Protein AF-A0A1G1XS66-F1 (afdb_monomer)

Mean predicted aligned error: 3.23 Å

pLDDT: mean 94.12, std 6.4, range [58.09, 98.62]

Organism: NCBI:txid1797531

Solvent-accessible surface area (backbone atoms only — not comparable to full-atom values): 11872 Å² total; per-residue (Å²): 132,83,54,53,39,44,47,54,48,48,48,65,72,44,35,88,77,61,61,61,86,42,58,39,37,20,51,23,18,36,59,46,50,58,46,30,54,71,72,67,49,60,62,54,71,51,64,53,77,68,67,68,63,68,52,58,48,68,73,52,86,50,30,30,59,38,16,34,47,49,30,53,48,47,59,58,48,40,48,56,54,49,27,39,69,74,68,74,41,81,82,52,82,76,41,76,80,32,67,65,59,45,21,43,52,50,5,50,46,46,48,33,18,56,53,32,52,76,74,46,71,51,86,83,46,52,87,28,50,44,72,81,82,54,98,82,74,55,63,64,70,60,47,38,50,50,34,51,50,54,48,62,54,65,74,48,87,71,50,75,67,49,51,51,52,52,42,48,68,42,67,50,54,69,70,58,50,52,47,19,53,53,33,19,52,55,41,61,71,35,54,77,56,34,61,52,50,72,44,38,63,62,54,37,50,54,51,53,52,44,46,55,73,60,122

Nearest PDB structures (foldseek):
  2gs4-assembly1_A  TM=2.322E-01  e=1.959E+00  Escherichia coli
  6dm8-assembly2_B  TM=1.784E-01  e=4.072E+00  Escherichia coli K-12
  8hj0-assembly1_R  TM=1.406E-01  e=8.087E+00  Homo sapiens
  8e3x-assembly1_R  TM=1.427E-01  e=9.711E+00  Homo sapiens

Sequence (215 aa):
MSFQAAHLRFAQKVQDIIHPQDLTGYFSGTLYPDSRYITKVDRAKTHTDVRIEPRKILDLTDDFDKGWQVHLWYDKLGLHHLDQIVLNRSWTPNDADNVEVWSQLTGAKLVEDLYWWQNTDWPQILPYLKFTANPHQEDPAILQNWYQHFIDFYQKQPDLQAYRQQAKFMGIDPEKIELILQSAQNLYDDQPKRELIEKVMEQVIEEFKNLLINP

Secondary structure (DSSP, 8-state):
----HHHHHHHHHHHHHH--S-HHHHHHHHHGGGGHHHH---HHHHHTTT---GGGGGG-S-HHHHHHHHHHHHHHHHHHHHHHHHHSS---GGGGS-HHHHHHHHHHHHHHHHHHHHTS-GGGTGGG------TT---HHHHHHHHHHHHHHHTS---HHHHHHHHHHTT--HHHHHHHHHHHHHHHH-HHHHHHHTTHHHHHHHHHHHHHH--

Radius of gyration: 16.3 Å; Cα contacts (8 Å, |Δi|>4): 266; chains: 1; bounding box: 34×36×44 Å

Structure (mmCIF, N/CA/C/O backbone):
data_AF-A0A1G1XS66-F1
#
_entry.id   AF-A0A1G1XS66-F1
#
loop_
_atom_site.group_PDB
_atom_site.id
_atom_site.type_symbol
_atom_site.label_atom_id
_atom_site.label_alt_id
_atom_site.label_comp_id
_atom_site.label_asym_id
_atom_site.label_entity_id
_atom_site.label_seq_id
_atom_site.pdbx_PDB_ins_code
_atom_site.Cartn_x
_atom_site.Cartn_y
_atom_site.Cartn_z
_atom_site.occupancy
_atom_site.B_iso_or_equiv
_atom_site.auth_seq_id
_atom_site.auth_comp_id
_atom_site.auth_asym_id
_atom_site.auth_atom_id
_atom_site.pdbx_PDB_model_num
ATOM 1 N N . MET A 1 1 ? 5.291 4.181 3.813 1.00 59.47 1 MET A N 1
ATOM 2 C CA . MET A 1 1 ? 5.680 2.844 4.297 1.00 59.47 1 MET A CA 1
ATOM 3 C C . MET A 1 1 ? 4.683 1.873 3.721 1.00 59.47 1 MET A C 1
ATOM 5 O O . MET A 1 1 ? 3.509 2.220 3.656 1.00 59.47 1 MET A O 1
ATOM 9 N N . SER A 1 2 ? 5.170 0.716 3.293 1.00 63.88 2 SER A N 1
ATOM 10 C CA . SER A 1 2 ? 4.434 -0.212 2.455 1.00 63.88 2 SER A CA 1
ATOM 11 C C . SER A 1 2 ? 3.684 -1.247 3.276 1.00 63.88 2 SER A C 1
ATOM 13 O O . SER A 1 2 ? 4.149 -2.370 3.463 1.00 63.88 2 SER A O 1
ATOM 15 N N . PHE A 1 3 ? 2.514 -0.853 3.748 1.00 88.88 3 PHE A N 1
ATOM 16 C CA . PHE A 1 3 ? 1.470 -1.800 4.096 1.00 88.88 3 PHE A CA 1
ATOM 17 C C . PHE A 1 3 ? 0.486 -1.793 2.917 1.00 88.88 3 PHE A C 1
ATOM 19 O O . PHE A 1 3 ? -0.088 -0.761 2.558 1.00 88.88 3 PHE A O 1
ATOM 26 N N . GLN A 1 4 ? 0.488 -2.894 2.170 1.00 95.62 4 GLN A N 1
ATOM 27 C CA . GLN A 1 4 ? 0.063 -2.952 0.773 1.00 95.62 4 GLN A CA 1
ATOM 28 C C . GLN A 1 4 ? -1.344 -3.523 0.578 1.00 95.62 4 GLN A C 1
ATOM 30 O O . GLN A 1 4 ? -1.892 -3.393 -0.511 1.00 95.62 4 GLN A O 1
ATOM 35 N N . ALA A 1 5 ? -1.975 -4.087 1.607 1.00 97.38 5 ALA A N 1
ATOM 36 C CA . ALA A 1 5 ? -3.337 -4.598 1.539 1.00 97.38 5 ALA A CA 1
ATOM 37 C C . ALA A 1 5 ? -4.322 -3.482 1.211 1.00 97.38 5 ALA A C 1
ATOM 39 O O . ALA A 1 5 ? -5.148 -3.653 0.321 1.00 97.38 5 ALA A O 1
ATOM 40 N N . ALA A 1 6 ? -4.181 -2.316 1.847 1.00 96.75 6 ALA A N 1
ATOM 41 C CA . ALA A 1 6 ? -5.012 -1.154 1.550 1.00 96.75 6 ALA A CA 1
ATOM 42 C C . ALA A 1 6 ? -4.862 -0.703 0.082 1.00 96.75 6 ALA A C 1
ATOM 44 O O . ALA A 1 6 ? -5.851 -0.535 -0.626 1.00 96.75 6 ALA A O 1
ATOM 45 N N . HIS A 1 7 ? -3.627 -0.611 -0.420 1.00 97.69 7 HIS A N 1
ATOM 46 C CA . HIS A 1 7 ? -3.340 -0.208 -1.801 1.00 97.69 7 HIS A CA 1
ATOM 47 C C . HIS A 1 7 ? -3.872 -1.217 -2.828 1.00 97.69 7 HIS A C 1
ATOM 49 O O . HIS A 1 7 ? -4.545 -0.838 -3.785 1.00 97.69 7 HIS A O 1
ATOM 55 N N . LEU A 1 8 ? -3.614 -2.510 -2.618 1.00 98.12 8 LEU A N 1
ATOM 56 C CA . LEU A 1 8 ? -4.070 -3.584 -3.502 1.00 98.12 8 LEU A CA 1
ATOM 57 C C . LEU A 1 8 ? -5.593 -3.721 -3.491 1.00 98.12 8 LEU A C 1
ATOM 59 O O . LEU A 1 8 ? -6.213 -3.910 -4.538 1.00 98.12 8 LEU A O 1
ATOM 63 N N . ARG A 1 9 ? -6.215 -3.575 -2.320 1.00 97.69 9 ARG A N 1
ATOM 64 C CA . ARG A 1 9 ? -7.669 -3.567 -2.191 1.00 97.69 9 ARG A CA 1
ATOM 65 C C . ARG A 1 9 ? -8.281 -2.346 -2.862 1.00 97.69 9 ARG A C 1
ATOM 67 O O . ARG A 1 9 ? -9.290 -2.489 -3.548 1.00 97.69 9 ARG A O 1
ATOM 74 N N . PHE A 1 10 ? -7.677 -1.172 -2.711 1.00 97.81 10 PHE A N 1
ATOM 75 C CA . PHE A 1 10 ? -8.110 0.023 -3.422 1.00 97.81 10 PHE A CA 1
ATOM 76 C C . PHE A 1 10 ? -8.038 -0.180 -4.937 1.00 97.81 10 PHE A C 1
ATOM 78 O O . PHE A 1 10 ? -9.039 0.039 -5.615 1.00 97.81 10 PHE A O 1
ATOM 85 N N . ALA A 1 11 ? -6.918 -0.695 -5.454 1.00 98.06 11 ALA A N 1
ATOM 86 C CA . ALA A 1 11 ? -6.772 -1.030 -6.869 1.00 98.06 11 ALA A CA 1
ATOM 87 C C . ALA A 1 11 ? -7.852 -2.007 -7.347 1.00 98.06 11 ALA A C 1
ATOM 89 O O . ALA A 1 11 ? -8.534 -1.737 -8.332 1.00 98.06 11 ALA A O 1
ATOM 90 N N . GLN A 1 12 ? -8.112 -3.077 -6.590 1.00 97.94 12 GLN A N 1
ATOM 91 C CA . GLN A 1 12 ? -9.208 -4.001 -6.884 1.00 97.94 12 GLN A CA 1
ATOM 92 C C . GLN A 1 12 ? -10.574 -3.292 -6.915 1.00 97.94 12 GLN A C 1
ATOM 94 O O . GLN A 1 12 ? -11.414 -3.608 -7.750 1.00 97.94 12 GLN A O 1
ATOM 99 N N . LYS A 1 13 ? -10.824 -2.335 -6.014 1.00 97.38 13 LYS A N 1
ATOM 100 C CA . LYS A 1 13 ? -12.105 -1.613 -5.927 1.00 97.38 13 LYS A CA 1
ATOM 101 C C . LYS A 1 13 ? -12.327 -0.603 -7.044 1.00 97.38 13 LYS A C 1
ATOM 103 O O . LYS A 1 13 ? -13.481 -0.327 -7.366 1.00 97.38 13 LYS A O 1
ATOM 108 N N . VAL A 1 14 ? -11.261 -0.049 -7.613 1.00 96.94 14 VAL A N 1
ATOM 109 C CA . VAL A 1 14 ? -11.357 0.936 -8.699 1.00 96.94 14 VAL A CA 1
ATOM 110 C C . VAL A 1 14 ? -11.057 0.340 -10.073 1.00 96.94 14 VAL A C 1
ATOM 112 O O . VAL A 1 14 ? -11.189 1.045 -11.072 1.00 96.94 14 VAL A O 1
ATOM 115 N N . GLN A 1 15 ? -10.714 -0.950 -10.161 1.00 96.44 15 GLN A N 1
ATOM 116 C CA . GLN A 1 15 ? -10.410 -1.616 -11.432 1.00 96.44 15 GLN A CA 1
ATOM 117 C C . GLN A 1 15 ? -11.559 -1.493 -12.448 1.00 96.44 15 GLN A C 1
ATOM 119 O O . GLN A 1 15 ? -11.304 -1.304 -13.631 1.00 96.44 15 GLN A O 1
ATOM 124 N N . ASP A 1 16 ? -12.818 -1.515 -11.995 1.00 95.50 16 ASP A N 1
ATOM 125 C CA . ASP A 1 16 ? -14.000 -1.397 -12.863 1.00 95.50 16 ASP A CA 1
ATOM 126 C C . ASP A 1 16 ? -14.195 0.022 -13.419 1.00 95.50 16 ASP A C 1
ATOM 128 O O . ASP A 1 16 ? -15.050 0.230 -14.269 1.00 95.50 16 ASP A O 1
ATOM 132 N N . ILE A 1 17 ? -13.432 1.001 -12.927 1.00 94.75 17 ILE A N 1
ATOM 133 C CA . ILE A 1 17 ? -13.398 2.378 -13.435 1.00 94.75 17 ILE A CA 1
ATOM 134 C C . ILE A 1 17 ? -12.168 2.569 -14.329 1.00 94.75 17 ILE A C 1
ATOM 136 O O . ILE A 1 17 ? -12.236 3.218 -15.368 1.00 94.75 17 ILE A O 1
ATOM 140 N N . ILE A 1 18 ? -11.031 2.006 -13.912 1.00 95.81 18 ILE A N 1
ATOM 141 C CA . ILE A 1 18 ? -9.746 2.116 -14.613 1.00 95.81 18 ILE A CA 1
ATOM 142 C C . ILE A 1 18 ? -9.683 1.208 -15.854 1.00 95.81 18 ILE A C 1
ATOM 144 O O . ILE A 1 18 ? -8.948 1.498 -16.798 1.00 95.81 18 ILE A O 1
ATOM 148 N N . HIS A 1 19 ? -10.462 0.124 -15.863 1.00 96.50 19 HIS A N 1
ATOM 149 C CA . HIS A 1 19 ? -10.552 -0.874 -16.930 1.00 96.50 19 HIS A CA 1
ATOM 150 C C . HIS A 1 19 ? -9.186 -1.410 -17.420 1.00 96.50 19 HIS A C 1
ATOM 152 O O . HIS A 1 19 ? -8.911 -1.366 -18.629 1.00 96.50 19 HIS A O 1
ATOM 158 N N . PRO A 1 20 ? -8.312 -1.919 -16.524 1.00 97.69 20 PRO A N 1
ATOM 159 C CA . PRO A 1 20 ? -7.058 -2.539 -16.945 1.00 97.69 20 PRO A CA 1
ATOM 160 C C . PRO A 1 20 ? -7.325 -3.774 -17.818 1.00 97.69 20 PRO A C 1
ATOM 162 O O . PRO A 1 20 ? -8.263 -4.531 -17.566 1.00 97.69 20 PRO A O 1
ATOM 165 N N . GLN A 1 21 ? -6.511 -3.973 -18.853 1.00 98.12 21 GLN A N 1
ATOM 166 C CA . GLN A 1 21 ? -6.583 -5.130 -19.753 1.00 98.12 21 GLN A CA 1
ATOM 167 C C . GLN A 1 21 ? -5.627 -6.248 -19.313 1.00 98.12 21 GLN A C 1
ATOM 169 O O . GLN A 1 21 ? -5.944 -7.428 -19.458 1.00 98.12 21 GLN A O 1
ATOM 174 N N . ASP A 1 22 ? -4.482 -5.884 -18.735 1.00 98.31 22 ASP A N 1
ATOM 175 C CA . ASP A 1 22 ? -3.540 -6.772 -18.065 1.00 98.31 22 ASP A CA 1
ATOM 176 C C . ASP A 1 22 ? -3.565 -6.545 -16.547 1.00 98.31 22 ASP A C 1
ATOM 178 O O . ASP A 1 22 ? -2.953 -5.621 -16.004 1.00 98.31 22 ASP A O 1
ATOM 182 N N . LEU A 1 23 ? -4.253 -7.445 -15.842 1.00 98.31 23 LEU A N 1
ATOM 183 C CA . LEU A 1 23 ? -4.305 -7.434 -14.380 1.00 98.31 23 LEU A CA 1
ATOM 184 C C . LEU A 1 23 ? -2.937 -7.699 -13.735 1.00 98.31 23 LEU A C 1
ATOM 186 O O . LEU A 1 23 ? -2.700 -7.216 -12.630 1.00 98.31 23 LEU A O 1
ATOM 190 N N . THR A 1 24 ? -2.033 -8.425 -14.405 1.00 98.50 24 THR A N 1
ATOM 191 C CA . THR A 1 24 ? -0.673 -8.657 -13.889 1.00 98.50 24 THR A CA 1
ATOM 192 C C . THR A 1 24 ? 0.093 -7.342 -13.864 1.00 98.50 24 THR A C 1
ATOM 194 O O . THR A 1 24 ? 0.584 -6.944 -12.812 1.00 98.50 24 THR A O 1
ATOM 197 N N . GLY A 1 25 ? 0.136 -6.628 -14.994 1.00 98.44 25 GLY A N 1
ATOM 198 C CA . GLY A 1 25 ? 0.699 -5.283 -15.074 1.00 98.44 25 GLY A CA 1
ATOM 199 C C . GLY A 1 25 ? 0.096 -4.355 -14.022 1.00 98.44 25 GLY A C 1
ATOM 200 O O . GLY A 1 25 ? 0.836 -3.783 -13.225 1.00 98.44 25 GLY A O 1
ATOM 201 N N . TYR A 1 26 ? -1.235 -4.293 -13.945 1.00 98.62 26 TYR A N 1
ATOM 202 C CA . TYR A 1 26 ? -1.961 -3.415 -13.027 1.00 98.62 26 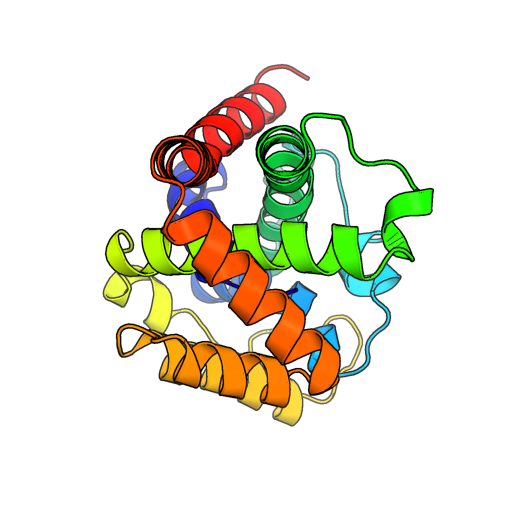TYR A CA 1
ATOM 203 C C . TYR A 1 26 ? -1.631 -3.642 -11.547 1.00 98.62 26 TYR A C 1
ATOM 205 O O . TYR A 1 26 ? -1.160 -2.726 -10.871 1.00 98.62 26 TYR A O 1
ATOM 213 N N . PHE A 1 27 ? -1.820 -4.856 -11.023 1.00 98.56 27 PHE A N 1
ATOM 214 C CA . PHE A 1 27 ? -1.565 -5.110 -9.602 1.00 98.56 27 PHE A CA 1
ATOM 215 C C . PHE A 1 27 ? -0.076 -5.023 -9.250 1.00 98.56 27 PHE A C 1
ATOM 217 O O . PHE A 1 27 ? 0.272 -4.540 -8.169 1.00 98.56 27 PHE A O 1
ATOM 224 N N . SER A 1 28 ? 0.817 -5.420 -10.161 1.00 98.25 28 SER A N 1
ATOM 225 C CA . SER A 1 28 ? 2.255 -5.241 -9.958 1.00 98.25 28 SER A CA 1
ATOM 226 C C . SER A 1 28 ? 2.654 -3.770 -9.929 1.00 98.25 28 SER A C 1
ATOM 228 O O . SER A 1 28 ? 3.395 -3.359 -9.038 1.00 98.25 28 SER A O 1
ATOM 230 N N . GLY A 1 29 ? 2.102 -2.961 -10.833 1.00 98.00 29 GLY A N 1
ATOM 231 C CA . GLY A 1 29 ? 2.278 -1.513 -10.846 1.00 98.00 29 GLY A CA 1
ATOM 232 C C . GLY A 1 29 ? 1.791 -0.855 -9.558 1.00 98.00 29 GLY A C 1
ATOM 233 O O . GLY A 1 29 ? 2.454 0.034 -9.037 1.00 98.00 29 GLY A O 1
ATOM 234 N N . THR A 1 30 ? 0.685 -1.330 -8.975 1.00 98.00 30 THR A N 1
ATOM 235 C CA . THR A 1 30 ? 0.207 -0.852 -7.664 1.00 98.00 30 THR A CA 1
ATOM 236 C C . THR A 1 30 ? 1.175 -1.170 -6.528 1.00 98.00 30 THR A C 1
ATOM 238 O O . THR A 1 30 ? 1.336 -0.364 -5.615 1.00 98.00 30 THR A O 1
ATOM 241 N N . LEU A 1 31 ? 1.848 -2.318 -6.561 1.00 97.31 31 LEU A N 1
ATOM 242 C CA . LEU A 1 31 ? 2.785 -2.716 -5.506 1.00 97.31 31 LEU A CA 1
ATOM 243 C C . LEU A 1 31 ? 4.190 -2.104 -5.685 1.00 97.31 31 LEU A C 1
ATOM 245 O O . LEU A 1 31 ? 4.951 -1.972 -4.723 1.00 97.31 31 LEU A O 1
ATOM 249 N N . TYR A 1 32 ? 4.552 -1.751 -6.917 1.00 97.44 32 TYR A N 1
ATOM 250 C CA . TYR A 1 32 ? 5.885 -1.301 -7.313 1.00 97.44 32 TYR A CA 1
ATOM 251 C C . TYR A 1 32 ? 6.462 -0.093 -6.552 1.00 97.44 32 TYR A C 1
ATOM 253 O O . TYR A 1 32 ? 7.650 -0.159 -6.218 1.00 97.44 32 TYR A O 1
ATOM 261 N N . PRO A 1 33 ? 5.720 0.998 -6.258 1.00 96.75 33 PRO A N 1
ATOM 262 C CA . PRO A 1 33 ? 6.337 2.269 -5.855 1.00 96.75 33 PRO A CA 1
ATOM 263 C C . PRO A 1 33 ? 7.170 2.143 -4.590 1.00 96.75 33 PRO A C 1
ATOM 265 O O . PRO A 1 33 ? 8.219 2.770 -4.442 1.00 96.75 33 PRO A O 1
ATOM 268 N N . ASP A 1 34 ? 6.722 1.282 -3.686 1.00 96.50 34 ASP A N 1
ATOM 269 C CA . ASP A 1 34 ? 7.370 1.039 -2.414 1.00 96.50 34 ASP A CA 1
ATOM 270 C C . ASP A 1 34 ? 8.544 0.046 -2.480 1.00 96.50 34 ASP A C 1
ATOM 272 O O . ASP A 1 34 ? 9.316 -0.043 -1.521 1.00 96.50 34 ASP A O 1
ATOM 276 N N . SER A 1 35 ? 8.787 -0.606 -3.624 1.00 97.06 35 SER A N 1
ATOM 277 C CA . SER A 1 35 ? 9.994 -1.424 -3.838 1.00 97.06 35 SER A CA 1
ATOM 278 C C . SER A 1 35 ? 11.292 -0.639 -3.604 1.00 97.06 35 SER A C 1
ATOM 280 O O . SER A 1 35 ? 12.317 -1.229 -3.249 1.00 97.06 35 SER A O 1
ATOM 282 N N . ARG A 1 36 ? 11.234 0.702 -3.684 1.00 96.06 36 ARG A N 1
ATOM 283 C CA . ARG A 1 36 ? 12.305 1.644 -3.313 1.00 96.06 36 ARG A CA 1
ATOM 284 C C . ARG A 1 36 ? 12.990 1.331 -1.986 1.00 96.06 36 ARG A C 1
ATOM 286 O O . ARG A 1 36 ? 14.179 1.605 -1.835 1.00 96.06 36 ARG A O 1
ATOM 293 N N . TYR A 1 37 ? 12.273 0.758 -1.017 1.00 95.31 37 TYR A N 1
ATOM 294 C CA . TYR A 1 37 ? 12.853 0.395 0.274 1.00 95.31 37 TYR A CA 1
ATOM 295 C C . TYR A 1 37 ? 13.998 -0.612 0.123 1.00 95.31 37 TYR A C 1
ATOM 297 O O . TYR A 1 37 ? 15.011 -0.494 0.820 1.00 95.31 37 TYR A O 1
ATOM 305 N N . ILE A 1 38 ? 13.885 -1.545 -0.825 1.00 96.38 38 ILE A N 1
ATOM 306 C CA . ILE A 1 38 ? 14.898 -2.575 -1.064 1.00 96.38 38 ILE A CA 1
ATOM 307 C C . ILE A 1 38 ? 15.771 -2.278 -2.288 1.00 96.38 38 ILE A C 1
ATOM 309 O O . ILE A 1 38 ? 16.964 -2.566 -2.248 1.00 96.38 38 ILE A O 1
ATOM 313 N N . THR A 1 39 ? 15.228 -1.641 -3.332 1.00 96.44 39 THR A N 1
ATOM 314 C CA . THR A 1 39 ? 15.985 -1.276 -4.545 1.00 96.44 39 THR A CA 1
ATOM 315 C C . THR A 1 39 ? 16.822 -0.011 -4.368 1.00 96.44 39 THR A C 1
ATOM 317 O O . THR A 1 39 ? 17.709 0.255 -5.173 1.00 96.44 39 THR A O 1
ATOM 320 N N . LYS A 1 40 ? 16.557 0.774 -3.313 1.00 95.44 40 LYS A N 1
ATOM 321 C CA . LYS A 1 40 ? 17.211 2.059 -3.005 1.00 95.44 40 LYS A CA 1
ATOM 322 C C . LYS A 1 40 ? 17.006 3.140 -4.070 1.00 95.44 40 LYS A C 1
ATOM 324 O O . LYS A 1 40 ? 17.718 4.143 -4.070 1.00 95.44 40 LYS A O 1
ATOM 329 N N . VAL A 1 41 ? 16.010 2.971 -4.940 1.00 95.75 41 VAL A N 1
ATOM 330 C CA . VAL A 1 41 ? 15.549 4.033 -5.839 1.00 95.75 41 VAL A CA 1
ATOM 331 C C . VAL A 1 41 ? 15.033 5.213 -5.016 1.00 95.75 41 VAL A C 1
ATOM 333 O O . VAL A 1 41 ? 14.389 5.042 -3.980 1.00 95.75 41 VAL A O 1
ATOM 336 N N . ASP A 1 42 ? 15.318 6.427 -5.479 1.00 94.75 42 ASP A N 1
ATOM 337 C CA . ASP A 1 42 ? 14.837 7.641 -4.827 1.00 94.75 42 ASP A CA 1
ATOM 338 C C . ASP A 1 42 ? 13.296 7.671 -4.774 1.00 94.75 42 ASP A C 1
ATOM 340 O O . ASP A 1 42 ? 12.602 7.311 -5.731 1.00 94.75 42 ASP A O 1
ATOM 344 N N . ARG A 1 43 ? 12.744 8.137 -3.649 1.00 92.56 43 ARG A N 1
ATOM 345 C CA . ARG A 1 43 ? 11.299 8.314 -3.490 1.00 92.56 43 ARG A CA 1
ATOM 346 C C . ARG A 1 43 ? 10.725 9.265 -4.543 1.00 92.56 43 ARG A C 1
ATOM 348 O O . ARG A 1 43 ? 9.612 9.029 -4.994 1.00 92.56 43 ARG A O 1
ATOM 355 N N . ALA A 1 44 ? 11.446 10.313 -4.940 1.00 92.50 44 ALA A N 1
ATOM 356 C CA . ALA A 1 44 ? 10.966 11.276 -5.932 1.00 92.50 44 ALA A CA 1
ATOM 357 C C . ALA A 1 44 ? 10.622 10.598 -7.267 1.00 92.50 44 ALA A C 1
ATOM 359 O O . ALA A 1 44 ? 9.543 10.839 -7.808 1.00 92.50 44 ALA A O 1
ATOM 360 N N . LYS A 1 45 ? 11.461 9.651 -7.707 1.00 93.62 45 LYS A N 1
ATOM 361 C CA . LYS A 1 45 ? 11.247 8.883 -8.940 1.00 93.62 45 LYS A CA 1
ATOM 362 C C . LYS A 1 45 ? 10.012 7.988 -8.867 1.00 93.62 45 LYS A C 1
ATOM 364 O O . LYS A 1 45 ? 9.274 7.875 -9.835 1.00 93.62 45 LYS A O 1
ATOM 369 N N . THR A 1 46 ? 9.762 7.403 -7.695 1.00 92.88 46 THR A N 1
ATOM 370 C CA . THR A 1 46 ? 8.653 6.461 -7.476 1.00 92.88 46 THR A CA 1
ATOM 371 C C . THR A 1 46 ? 7.338 7.118 -7.051 1.00 92.88 46 THR A C 1
ATOM 373 O O . THR A 1 46 ? 6.292 6.500 -7.198 1.00 92.88 46 THR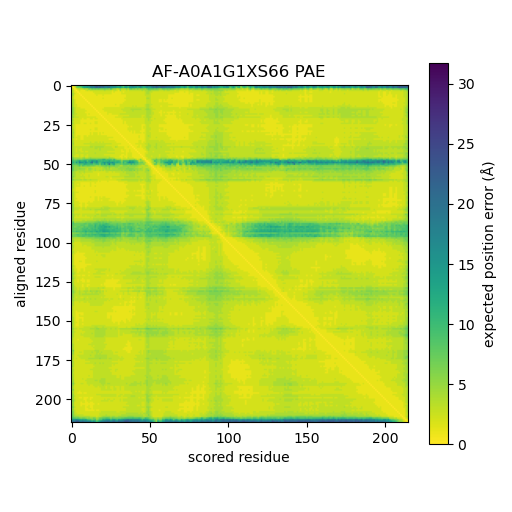 A O 1
ATOM 376 N N . HIS A 1 47 ? 7.352 8.340 -6.505 1.00 90.75 47 HIS A N 1
ATOM 377 C CA . HIS A 1 47 ? 6.168 8.941 -5.869 1.00 90.75 47 HIS A CA 1
ATOM 378 C C . HIS A 1 47 ? 5.832 10.379 -6.283 1.00 90.75 47 HIS A C 1
ATOM 380 O O . HIS A 1 47 ? 4.709 10.821 -6.025 1.00 90.75 47 HIS A O 1
ATOM 386 N N . THR A 1 48 ? 6.765 11.120 -6.885 1.00 81.69 48 THR A N 1
ATOM 387 C CA . THR A 1 48 ? 6.552 12.530 -7.254 1.00 81.69 48 THR A CA 1
ATOM 388 C C . THR A 1 48 ? 6.535 12.709 -8.765 1.00 81.69 48 THR A C 1
ATOM 390 O O . THR A 1 48 ? 5.553 13.222 -9.295 1.00 81.69 48 THR A O 1
ATOM 393 N N . ASP A 1 49 ? 7.577 12.248 -9.454 1.00 71.25 49 ASP A N 1
ATOM 394 C CA . ASP A 1 49 ? 7.816 12.560 -10.872 1.00 71.25 49 ASP A CA 1
ATOM 395 C C . ASP A 1 49 ? 6.781 11.940 -11.816 1.00 71.25 49 ASP A C 1
ATOM 397 O O . ASP A 1 49 ? 6.570 12.420 -12.925 1.00 71.25 49 ASP A O 1
ATOM 401 N N . VAL A 1 50 ? 6.111 10.885 -11.364 1.00 65.62 50 VAL A N 1
ATOM 402 C CA . VAL A 1 50 ? 5.128 10.152 -12.161 1.00 65.62 50 VAL A CA 1
ATOM 403 C C . VAL A 1 50 ? 3.687 10.543 -11.863 1.00 65.62 50 VAL A C 1
ATOM 405 O O . VAL A 1 50 ? 2.797 10.088 -12.566 1.00 65.62 50 VAL A O 1
ATOM 408 N N . ARG A 1 51 ? 3.413 11.348 -10.828 1.00 81.50 51 ARG A N 1
ATOM 409 C CA . ARG A 1 51 ? 2.031 11.647 -10.435 1.00 81.50 51 ARG A CA 1
ATOM 410 C C . ARG A 1 51 ? 1.351 12.502 -11.507 1.00 81.50 51 ARG A C 1
ATOM 412 O O . ARG A 1 51 ? 1.719 13.658 -11.701 1.00 81.50 51 ARG A O 1
ATOM 419 N N . ILE A 1 52 ? 0.308 11.965 -12.133 1.00 88.50 52 ILE A N 1
ATOM 420 C CA . ILE A 1 52 ? -0.532 12.691 -13.098 1.00 88.50 52 ILE A CA 1
ATOM 421 C C . ILE A 1 52 ? -1.891 13.050 -12.497 1.00 88.50 52 ILE A C 1
ATOM 423 O O . ILE A 1 52 ? -2.293 12.507 -11.469 1.00 88.50 52 ILE A O 1
ATOM 427 N N . GLU A 1 53 ? -2.613 13.970 -13.141 1.00 88.69 53 GLU A N 1
ATOM 428 C CA . GLU A 1 53 ? -4.014 14.259 -12.809 1.00 88.69 53 GLU A CA 1
ATOM 429 C C . GLU A 1 53 ? -4.868 12.976 -12.878 1.00 88.69 53 GLU A C 1
ATOM 431 O O . GLU A 1 53 ? -4.674 12.190 -13.806 1.00 88.69 53 GLU A O 1
ATOM 436 N N . PRO A 1 54 ? -5.846 12.769 -11.971 1.00 85.62 54 PRO A N 1
ATOM 437 C CA . PRO A 1 54 ? -6.606 11.517 -11.871 1.00 85.62 54 PRO A CA 1
ATOM 438 C C . PRO A 1 54 ? -7.195 11.068 -13.203 1.00 85.62 54 PRO A C 1
ATOM 440 O O . PRO A 1 54 ? -7.037 9.923 -13.610 1.00 85.62 54 PRO A O 1
ATOM 443 N N . ARG A 1 55 ? -7.831 11.992 -13.930 1.00 88.88 55 ARG A N 1
ATOM 444 C CA . ARG A 1 55 ? -8.493 11.681 -15.198 1.00 88.88 55 ARG A CA 1
ATOM 445 C C . ARG A 1 55 ? -7.522 11.192 -16.274 1.00 88.88 55 ARG A C 1
ATOM 447 O O . ARG A 1 55 ? -7.900 10.340 -17.071 1.00 88.88 55 ARG A O 1
ATOM 454 N N . LYS A 1 56 ? -6.271 11.663 -16.253 1.00 93.06 56 LYS A N 1
ATOM 455 C CA . LYS A 1 56 ? -5.232 11.258 -17.212 1.00 93.06 56 LYS A CA 1
ATOM 456 C C . LYS A 1 56 ? -4.779 9.809 -17.016 1.00 93.06 56 LYS A C 1
ATOM 458 O O . LYS A 1 56 ? -4.152 9.256 -17.909 1.00 93.06 56 LYS A O 1
ATOM 463 N N . ILE A 1 57 ? -5.121 9.168 -15.892 1.00 93.56 57 ILE A N 1
ATOM 464 C CA . ILE A 1 57 ? -4.884 7.727 -15.689 1.00 93.56 57 ILE A CA 1
ATOM 465 C C . ILE A 1 57 ? -5.641 6.904 -16.736 1.00 93.56 57 ILE A C 1
ATOM 467 O O . ILE A 1 57 ? -5.132 5.887 -17.196 1.00 93.56 57 ILE A O 1
ATOM 471 N N . LEU A 1 58 ? -6.832 7.357 -17.146 1.00 93.00 58 LEU A N 1
ATOM 472 C CA . LEU A 1 58 ? -7.655 6.667 -18.144 1.00 93.00 58 LEU A CA 1
ATOM 473 C C . LEU A 1 58 ? -7.046 6.721 -19.554 1.00 93.00 58 LEU A C 1
ATOM 475 O O . LEU A 1 58 ? -7.366 5.875 -20.384 1.00 93.00 58 LEU A O 1
ATOM 479 N N . ASP A 1 59 ? -6.155 7.683 -19.804 1.00 94.38 59 ASP A N 1
ATOM 480 C CA . ASP A 1 59 ? -5.461 7.851 -21.083 1.00 94.38 59 ASP A CA 1
ATOM 481 C C . ASP A 1 59 ? -4.181 6.995 -21.175 1.00 94.38 59 ASP A C 1
ATOM 483 O O . ASP A 1 59 ? -3.576 6.896 -22.244 1.00 94.38 59 ASP A O 1
ATOM 487 N N . LEU A 1 60 ? -3.745 6.377 -20.068 1.00 95.56 60 LEU A N 1
ATOM 488 C CA . LEU A 1 60 ? -2.561 5.520 -20.052 1.00 95.56 60 LEU A CA 1
ATOM 489 C C . LEU A 1 60 ? -2.822 4.224 -20.826 1.00 95.56 60 LEU A C 1
ATOM 491 O O . LEU A 1 60 ? -3.846 3.563 -20.655 1.00 95.56 60 LEU A O 1
ATOM 495 N N . THR A 1 61 ? -1.857 3.829 -21.653 1.00 95.81 61 THR A N 1
ATOM 496 C CA . THR A 1 61 ? -1.917 2.571 -22.412 1.00 95.81 61 THR A CA 1
ATOM 497 C C . THR A 1 61 ? -1.229 1.411 -21.702 1.00 95.81 61 THR A C 1
ATOM 499 O O . THR A 1 61 ? -1.520 0.263 -22.021 1.00 95.81 61 THR A O 1
ATOM 502 N N . ASP A 1 62 ? -0.317 1.699 -20.771 1.00 96.94 62 ASP A N 1
ATOM 503 C CA . ASP A 1 62 ? 0.358 0.695 -19.950 1.00 96.94 62 ASP A CA 1
ATOM 504 C C . ASP A 1 62 ? -0.403 0.506 -18.629 1.00 96.94 62 ASP A C 1
ATOM 506 O O . ASP A 1 62 ? -0.572 1.445 -17.846 1.00 96.94 62 ASP A O 1
ATOM 510 N N . ASP A 1 63 ? -0.885 -0.711 -18.381 1.00 98.25 63 ASP A N 1
ATOM 511 C CA . ASP A 1 63 ? -1.619 -1.031 -17.159 1.00 98.25 63 ASP A CA 1
ATOM 512 C C . ASP A 1 63 ? -0.712 -1.051 -15.921 1.00 98.25 63 ASP A C 1
ATOM 514 O O . ASP A 1 63 ? -1.198 -0.778 -14.823 1.00 98.25 63 ASP A O 1
ATOM 518 N N . PHE A 1 64 ? 0.599 -1.270 -16.080 1.00 98.06 64 PHE A N 1
ATOM 519 C CA . PHE A 1 64 ? 1.561 -1.087 -14.993 1.00 98.06 64 PHE A CA 1
ATOM 520 C C . PHE A 1 64 ? 1.571 0.361 -14.503 1.00 98.06 64 PHE A C 1
ATOM 522 O O . PHE A 1 64 ? 1.429 0.614 -13.304 1.00 98.06 64 PHE A O 1
ATOM 529 N N . ASP A 1 65 ? 1.634 1.324 -15.423 1.00 97.06 65 ASP A N 1
ATOM 530 C CA . ASP A 1 65 ? 1.584 2.743 -15.075 1.00 97.06 65 ASP A CA 1
ATOM 531 C C . ASP A 1 65 ? 0.235 3.121 -14.450 1.00 97.06 65 ASP A C 1
ATOM 533 O O . ASP A 1 65 ? 0.203 3.879 -13.478 1.00 97.06 65 ASP A O 1
ATOM 537 N N . LYS A 1 66 ? -0.887 2.553 -14.921 1.00 97.50 66 LYS A N 1
ATOM 538 C CA . LYS A 1 66 ? -2.196 2.749 -14.265 1.00 97.50 66 LYS A CA 1
ATOM 539 C C . LYS A 1 66 ? -2.179 2.270 -12.818 1.00 97.50 66 LYS A C 1
ATOM 541 O O . LYS A 1 66 ? -2.644 2.985 -11.929 1.00 97.50 66 LYS A O 1
ATOM 546 N N . GLY A 1 67 ? -1.639 1.077 -12.579 1.00 97.81 67 GLY A N 1
ATOM 547 C CA . GLY A 1 67 ? -1.490 0.506 -11.244 1.00 97.81 67 GLY A CA 1
ATOM 548 C C . GLY A 1 67 ? -0.648 1.393 -10.335 1.00 97.81 67 GLY A C 1
ATOM 549 O O . GLY A 1 67 ? -1.039 1.674 -9.197 1.00 97.81 67 GLY A O 1
ATOM 550 N N . TRP A 1 68 ? 0.466 1.894 -10.866 1.00 97.69 68 TRP A N 1
ATOM 551 C CA . TRP A 1 68 ? 1.360 2.817 -10.177 1.00 97.69 68 TRP A CA 1
ATOM 552 C C . TRP A 1 68 ? 0.634 4.115 -9.804 1.00 97.69 68 TRP A C 1
ATOM 554 O O . TRP A 1 68 ? 0.659 4.524 -8.643 1.00 97.69 68 TRP A O 1
ATOM 564 N N . GLN A 1 69 ? -0.104 4.733 -10.728 1.00 96.94 69 GLN A N 1
ATOM 565 C CA . GLN A 1 69 ? -0.881 5.933 -10.406 1.00 96.94 69 GLN A CA 1
ATOM 566 C C . GLN A 1 69 ? -1.932 5.679 -9.326 1.00 96.94 69 GLN A C 1
ATOM 568 O O . GLN A 1 69 ? -2.093 6.499 -8.424 1.00 96.94 69 GLN A O 1
ATOM 573 N N . VAL A 1 70 ? -2.622 4.541 -9.379 1.00 96.69 70 VAL A N 1
ATOM 574 C CA . VAL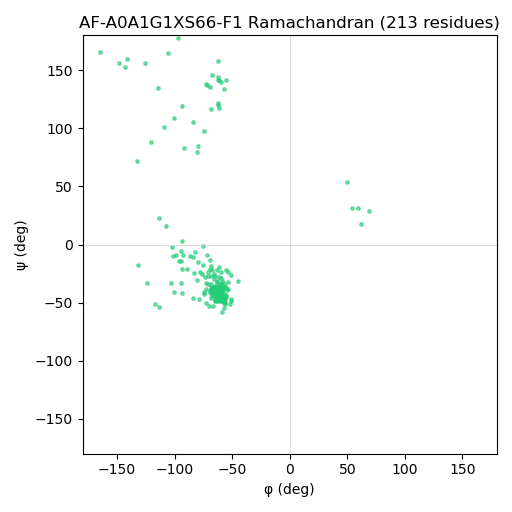 A 1 70 ? -3.630 4.162 -8.381 1.00 96.69 70 VAL A CA 1
ATOM 575 C C . VAL A 1 70 ? -3.027 4.069 -6.979 1.00 96.69 70 VAL A C 1
ATOM 577 O O . VAL A 1 70 ? -3.614 4.606 -6.039 1.00 96.69 70 VAL A O 1
ATOM 580 N N . HIS A 1 71 ? -1.826 3.500 -6.836 1.00 97.12 71 HIS A N 1
ATOM 581 C CA . HIS A 1 71 ? -1.090 3.543 -5.570 1.00 97.12 71 HIS A CA 1
ATOM 582 C C . HIS A 1 71 ? -0.883 4.987 -5.104 1.00 97.12 71 HIS A C 1
ATOM 584 O O . HIS A 1 71 ? -1.224 5.333 -3.976 1.00 97.12 71 HIS A O 1
ATOM 590 N N . LEU A 1 72 ? -0.357 5.854 -5.974 1.00 95.50 72 LEU A N 1
ATOM 591 C CA . LEU A 1 72 ? -0.015 7.232 -5.608 1.00 95.50 72 LEU A CA 1
ATOM 592 C C . LEU A 1 72 ? -1.225 8.089 -5.247 1.00 95.50 72 LEU A C 1
ATOM 594 O O . LEU A 1 72 ? -1.085 9.024 -4.450 1.00 95.50 72 LEU A O 1
ATOM 598 N N . TRP A 1 73 ? -2.383 7.799 -5.839 1.00 94.94 73 TRP A N 1
ATOM 599 C CA . TRP A 1 73 ? -3.641 8.449 -5.499 1.00 94.94 73 TRP A CA 1
ATOM 600 C C . TRP A 1 73 ? -4.198 7.957 -4.172 1.00 94.94 73 TRP A C 1
ATOM 602 O O . TRP A 1 73 ? -4.599 8.801 -3.373 1.00 94.94 73 TRP A O 1
ATOM 612 N N . TYR A 1 74 ? -4.125 6.657 -3.872 1.00 95.56 74 TYR A N 1
ATOM 613 C CA . TYR A 1 74 ? -4.450 6.178 -2.527 1.00 95.56 74 TYR A CA 1
ATOM 614 C C . TYR A 1 74 ? -3.579 6.859 -1.476 1.00 95.56 74 TYR A C 1
ATOM 616 O O . TYR A 1 74 ? -4.077 7.414 -0.503 1.00 95.56 74 TYR A O 1
ATOM 624 N N . ASP A 1 75 ? -2.273 6.894 -1.721 1.00 93.62 75 ASP A N 1
ATOM 625 C CA . ASP A 1 75 ? -1.299 7.446 -0.790 1.00 93.62 75 ASP A CA 1
ATOM 626 C C . ASP A 1 75 ? -1.526 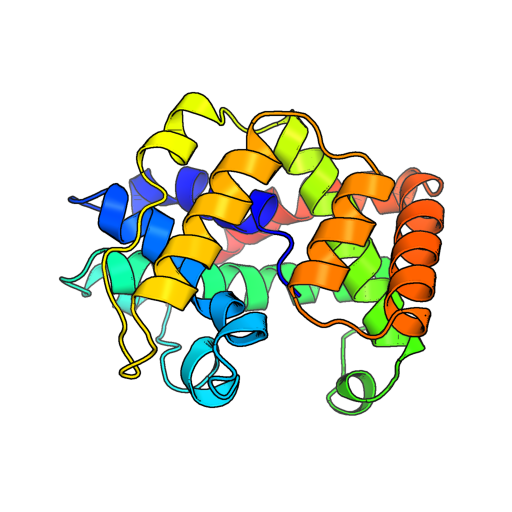8.954 -0.559 1.00 93.62 75 ASP A C 1
ATOM 628 O O . ASP A 1 75 ? -1.315 9.461 0.542 1.00 93.62 75 ASP A O 1
ATOM 632 N N . LYS A 1 76 ? -2.007 9.680 -1.581 1.00 91.38 76 LYS A N 1
ATOM 633 C CA . LYS A 1 76 ? -2.380 11.099 -1.482 1.00 91.38 76 LYS A CA 1
ATOM 634 C C . LYS A 1 76 ? -3.675 11.313 -0.696 1.00 91.38 76 LYS A C 1
ATOM 636 O O . LYS A 1 76 ? -3.702 12.176 0.175 1.00 91.38 76 LYS A O 1
ATOM 641 N N . LEU A 1 77 ? -4.733 10.584 -1.042 1.00 93.50 77 LEU A N 1
ATOM 642 C CA . LEU A 1 77 ? -6.073 10.790 -0.487 1.00 93.50 77 LEU A CA 1
ATOM 643 C C . LEU A 1 77 ? -6.192 10.175 0.915 1.00 93.50 77 LEU A C 1
ATOM 645 O O . LEU A 1 77 ? -6.606 10.836 1.862 1.00 93.50 77 LEU A O 1
ATOM 649 N N . GLY A 1 78 ? -5.733 8.935 1.082 1.00 94.12 78 GLY A N 1
ATOM 650 C CA . GLY A 1 78 ? -5.779 8.212 2.351 1.00 94.12 78 GLY A CA 1
ATOM 651 C C . GLY A 1 78 ? -4.946 8.876 3.443 1.00 94.12 78 GLY A C 1
ATOM 652 O O . GLY A 1 78 ? -5.393 8.957 4.585 1.00 94.12 78 GLY A O 1
ATOM 653 N N . LEU A 1 79 ? -3.774 9.434 3.107 1.00 90.12 79 LEU A N 1
ATOM 654 C CA . LEU A 1 79 ? -2.948 10.143 4.089 1.00 90.12 79 LEU A CA 1
ATOM 655 C C . LEU A 1 79 ? -3.682 11.338 4.708 1.00 90.12 79 LEU A C 1
ATOM 657 O O . LEU A 1 79 ? -3.524 11.571 5.903 1.00 90.12 79 LEU A O 1
ATOM 661 N N . HIS A 1 80 ? -4.500 12.051 3.929 1.00 90.06 80 HIS A N 1
ATOM 662 C CA . HIS A 1 80 ? -5.298 13.154 4.455 1.00 90.06 80 HIS A CA 1
ATOM 663 C C . HIS A 1 80 ? -6.322 12.670 5.488 1.00 90.06 80 HIS A C 1
ATOM 665 O O . HIS A 1 80 ? -6.452 13.256 6.552 1.00 90.06 80 HIS A O 1
ATOM 671 N N . HIS A 1 81 ? -7.024 11.567 5.240 1.00 94.31 81 HIS A N 1
ATOM 672 C CA . HIS A 1 81 ? -7.978 11.055 6.228 1.00 94.31 81 HIS A CA 1
ATOM 673 C C . HIS A 1 81 ? -7.281 10.516 7.482 1.00 94.31 81 HIS A C 1
ATOM 675 O O . HIS A 1 81 ? -7.708 10.792 8.605 1.00 94.31 81 HIS A O 1
ATOM 681 N N . LEU A 1 82 ? -6.177 9.787 7.301 1.00 94.25 82 LEU A N 1
ATOM 682 C CA . LEU A 1 82 ? -5.397 9.245 8.411 1.00 94.25 82 LEU A CA 1
ATOM 683 C C . LEU A 1 82 ? -4.784 10.358 9.274 1.00 94.25 82 LEU A C 1
ATOM 685 O O . LEU A 1 82 ? -4.751 10.215 10.497 1.00 94.25 82 LEU A O 1
ATOM 689 N N . ASP A 1 83 ? -4.345 11.475 8.680 1.00 91.75 83 ASP A N 1
ATOM 690 C CA . ASP A 1 83 ? -3.797 12.602 9.444 1.00 91.75 83 ASP A CA 1
ATOM 691 C C . ASP A 1 83 ? -4.828 13.223 10.393 1.00 91.75 83 ASP A C 1
ATOM 693 O O . ASP A 1 83 ? -4.531 13.405 11.578 1.00 91.75 83 ASP A O 1
ATOM 697 N N . GLN A 1 84 ? -6.067 13.411 9.934 1.00 93.06 84 GLN A N 1
ATOM 698 C CA . GLN A 1 84 ? -7.140 13.965 10.754 1.00 93.06 84 GLN A CA 1
ATOM 699 C C . GLN A 1 84 ? -7.478 13.037 11.919 1.00 93.06 84 GLN A C 1
ATOM 701 O O . GLN A 1 84 ? -7.657 13.503 13.042 1.00 93.06 84 GLN A O 1
ATOM 706 N N . ILE A 1 85 ? -7.528 11.724 11.678 1.00 95.25 85 ILE A N 1
ATOM 707 C CA . ILE A 1 85 ? -7.877 10.737 12.710 1.00 95.25 85 ILE A CA 1
ATOM 708 C C . ILE A 1 85 ? -6.788 10.655 13.785 1.00 95.25 85 ILE A C 1
ATOM 710 O O . ILE A 1 85 ? -7.073 10.599 14.986 1.00 95.25 85 ILE A O 1
ATOM 714 N N . VAL A 1 86 ? -5.526 10.621 13.361 1.00 94.38 86 VAL A N 1
ATOM 715 C CA . VAL A 1 86 ? -4.398 10.340 14.251 1.00 94.38 86 VAL A CA 1
ATOM 716 C C . VAL A 1 86 ? -3.934 11.598 14.977 1.00 94.38 86 VAL A C 1
ATOM 718 O O . VAL A 1 86 ? -3.747 11.562 16.194 1.00 94.38 86 VAL A O 1
ATOM 721 N N . LEU A 1 87 ? -3.781 12.706 14.247 1.00 91.44 87 LEU A N 1
ATOM 722 C CA . LEU A 1 87 ? -3.189 13.948 14.750 1.00 91.44 87 LEU A CA 1
ATOM 723 C C . LEU A 1 87 ? -4.233 14.960 15.226 1.00 91.44 87 LEU A C 1
ATOM 725 O O . LEU A 1 87 ? -3.867 15.928 15.892 1.00 91.44 87 LEU A O 1
ATOM 729 N N . ASN A 1 88 ? -5.511 14.767 14.877 1.00 90.31 88 ASN A N 1
ATOM 730 C CA . ASN A 1 88 ? -6.578 15.748 15.095 1.00 90.31 88 ASN A CA 1
ATOM 731 C C . ASN A 1 88 ? -6.248 17.131 14.489 1.00 90.31 88 ASN A C 1
ATOM 733 O O . ASN A 1 88 ? -6.605 18.177 15.032 1.00 90.31 88 ASN A O 1
ATOM 737 N N . ARG A 1 89 ? -5.487 17.127 13.387 1.00 87.62 89 ARG A N 1
ATOM 738 C CA . ARG A 1 89 ? -5.096 18.285 12.574 1.00 87.62 89 ARG A CA 1
ATOM 739 C C . ARG A 1 89 ? -4.563 17.806 11.226 1.00 87.62 89 ARG A C 1
ATOM 741 O O . ARG A 1 89 ? -4.173 16.652 11.092 1.00 87.62 89 ARG A O 1
ATOM 748 N N . SER A 1 90 ? -4.444 18.719 10.266 1.00 82.19 90 SER A N 1
ATOM 749 C CA . SER A 1 90 ? -3.764 18.433 8.999 1.00 82.19 90 SER A CA 1
ATOM 750 C C . SER A 1 90 ? -2.264 18.210 9.177 1.00 82.19 90 SER A C 1
ATOM 752 O O . SER A 1 90 ? -1.610 18.853 10.011 1.00 82.19 90 SER A O 1
ATOM 754 N N . TRP A 1 91 ? -1.726 17.322 8.346 1.00 82.19 91 TRP A N 1
ATOM 755 C CA . TRP A 1 91 ? -0.294 17.143 8.167 1.00 82.19 91 TRP A CA 1
ATOM 756 C C . TRP A 1 91 ? 0.360 18.415 7.608 1.00 82.19 91 TRP A C 1
ATOM 758 O O . TRP A 1 91 ? -0.210 19.130 6.780 1.00 82.19 91 TRP A O 1
ATOM 768 N N . THR A 1 92 ? 1.582 18.693 8.049 1.00 83.19 92 THR A N 1
ATOM 769 C CA . THR A 1 92 ? 2.413 19.810 7.591 1.00 83.19 92 THR A CA 1
ATOM 770 C C . THR A 1 92 ? 3.778 19.298 7.128 1.00 83.19 92 THR A C 1
ATOM 772 O O . THR A 1 92 ? 4.232 18.267 7.616 1.00 83.19 92 THR A O 1
ATOM 775 N N . PRO A 1 93 ? 4.505 20.018 6.252 1.00 78.88 93 PRO A N 1
ATOM 776 C CA . PRO A 1 93 ? 5.839 19.594 5.815 1.00 78.88 93 PRO A CA 1
ATOM 777 C C . PRO A 1 93 ? 6.825 19.301 6.957 1.00 78.88 93 PRO A C 1
ATOM 779 O O . PRO A 1 93 ? 7.642 18.393 6.837 1.00 78.88 93 PRO A O 1
ATOM 782 N N . ASN A 1 94 ? 6.707 20.009 8.085 1.00 82.31 94 ASN A N 1
ATOM 783 C CA . ASN A 1 94 ? 7.552 19.804 9.267 1.00 82.31 94 ASN A CA 1
ATOM 784 C C . ASN A 1 94 ? 7.302 18.454 9.964 1.00 82.31 94 ASN A C 1
ATOM 786 O O . ASN A 1 94 ? 8.141 17.994 10.734 1.00 82.31 94 ASN A O 1
ATOM 790 N N . ASP A 1 95 ? 6.164 17.809 9.704 1.00 84.88 95 ASP A N 1
ATOM 791 C CA . ASP A 1 95 ? 5.829 16.508 10.279 1.00 84.88 95 ASP A CA 1
ATOM 792 C C . ASP A 1 95 ? 6.599 15.356 9.625 1.00 84.88 95 ASP A C 1
ATOM 794 O O . ASP A 1 95 ? 6.684 14.278 10.210 1.00 84.88 95 ASP A O 1
ATOM 798 N N . ALA A 1 96 ? 7.174 15.564 8.433 1.00 74.31 96 ALA A N 1
ATOM 799 C CA . ALA A 1 96 ? 7.951 14.544 7.727 1.00 74.31 96 ALA A CA 1
ATOM 800 C C . ALA A 1 96 ? 9.167 14.063 8.536 1.00 74.31 96 ALA A C 1
ATOM 802 O O . ALA A 1 96 ? 9.475 12.871 8.540 1.00 74.31 96 ALA A O 1
ATOM 803 N N . ASP A 1 97 ? 9.821 14.994 9.235 1.00 82.69 97 ASP A N 1
ATOM 804 C CA . ASP A 1 97 ? 11.033 14.743 10.017 1.00 82.69 97 ASP A CA 1
ATOM 805 C C . ASP A 1 97 ? 10.730 14.446 11.496 1.00 82.69 97 ASP A C 1
ATOM 807 O O . ASP A 1 97 ? 11.624 14.084 12.266 1.00 82.69 97 ASP A O 1
ATOM 811 N N . ASN A 1 98 ? 9.463 14.557 11.911 1.00 90.56 98 ASN A N 1
ATOM 812 C CA . ASN A 1 98 ? 9.041 14.233 13.265 1.00 90.56 98 ASN A CA 1
ATOM 813 C C . ASN A 1 98 ? 8.776 12.725 13.389 1.00 90.56 98 ASN A C 1
ATOM 815 O O . ASN A 1 98 ? 7.749 12.214 12.941 1.00 90.56 98 ASN A O 1
ATOM 819 N N . VAL A 1 99 ? 9.699 12.012 14.044 1.00 90.50 99 VAL A N 1
ATOM 820 C CA . VAL A 1 99 ? 9.622 10.552 14.205 1.00 90.50 99 VAL A CA 1
ATOM 821 C C . VAL A 1 99 ? 8.353 10.094 14.927 1.00 90.50 99 VAL A C 1
ATOM 823 O O . VAL A 1 99 ? 7.849 9.016 14.620 1.00 90.50 99 VAL A O 1
ATOM 826 N N . GLU A 1 100 ? 7.814 10.893 15.850 1.00 90.94 100 GLU A N 1
ATOM 827 C CA . GLU A 1 100 ? 6.597 10.560 16.590 1.00 90.94 100 GLU A CA 1
ATOM 828 C C . GLU A 1 100 ? 5.382 10.619 15.665 1.00 90.94 100 GLU A C 1
ATOM 830 O O . GLU A 1 100 ? 4.672 9.626 15.518 1.00 90.94 100 GLU A O 1
ATOM 835 N N . VAL A 1 101 ? 5.200 11.742 14.964 1.00 91.88 101 VAL A N 1
ATOM 836 C CA . VAL A 1 101 ? 4.103 11.918 13.998 1.00 91.88 101 VAL A CA 1
ATOM 837 C C . VAL A 1 101 ? 4.181 10.861 12.900 1.00 91.88 101 VAL A C 1
ATOM 839 O O . VAL A 1 101 ? 3.186 10.209 12.576 1.00 91.88 101 VAL A O 1
ATOM 842 N N . TRP A 1 102 ? 5.379 10.635 12.362 1.00 91.19 102 TRP A N 1
ATOM 843 C CA . TRP A 1 102 ? 5.609 9.613 11.352 1.00 91.19 102 TRP A CA 1
ATOM 844 C C . TRP A 1 102 ? 5.267 8.203 11.855 1.00 91.19 102 TRP A C 1
ATOM 846 O O . TRP A 1 102 ? 4.639 7.432 11.122 1.00 91.19 102 TRP A O 1
ATOM 856 N N . SER A 1 103 ? 5.633 7.863 13.097 1.00 93.81 103 SER A N 1
ATOM 857 C CA . SER A 1 103 ? 5.337 6.551 13.691 1.00 93.81 103 SER A CA 1
ATOM 858 C C . SER A 1 103 ? 3.844 6.367 13.942 1.00 93.81 103 SER A C 1
ATOM 860 O O . SER A 1 103 ? 3.318 5.293 13.662 1.00 93.81 103 SER A O 1
ATOM 862 N N . GLN A 1 104 ? 3.143 7.415 14.385 1.00 94.50 104 GLN A N 1
ATOM 863 C CA . GLN A 1 104 ? 1.696 7.376 14.595 1.00 94.50 104 GLN A CA 1
ATOM 864 C C . GLN A 1 104 ? 0.930 7.169 13.279 1.00 94.50 104 GLN A C 1
ATOM 866 O O . GLN A 1 104 ? 0.097 6.267 13.185 1.00 94.50 104 GLN A O 1
ATOM 871 N N . LEU A 1 105 ? 1.252 7.942 12.234 1.00 93.69 105 LEU A N 1
ATOM 872 C CA . LEU A 1 105 ? 0.637 7.794 10.907 1.00 93.69 105 LEU A CA 1
ATOM 873 C C . LEU A 1 105 ? 0.924 6.422 10.296 1.00 93.69 105 LEU A C 1
ATOM 875 O O . LEU A 1 105 ? 0.050 5.787 9.710 1.00 93.69 105 LEU A O 1
ATOM 879 N N . THR A 1 106 ? 2.157 5.946 10.444 1.00 94.31 106 THR A N 1
ATOM 880 C CA . THR A 1 106 ? 2.545 4.624 9.954 1.0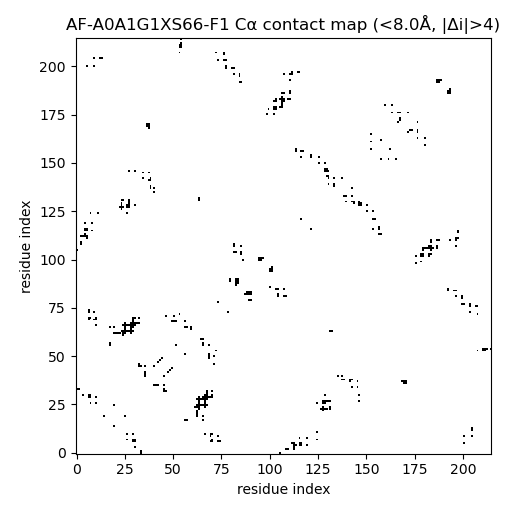0 94.31 106 THR A CA 1
ATOM 881 C C . THR A 1 106 ? 1.850 3.510 10.740 1.00 94.31 106 THR A C 1
ATOM 883 O O . THR A 1 106 ? 1.418 2.529 10.142 1.00 94.31 106 THR A O 1
ATOM 886 N N . GLY A 1 107 ? 1.669 3.676 12.053 1.00 96.12 107 GLY A N 1
ATOM 887 C CA . GLY A 1 107 ? 0.871 2.772 12.877 1.00 96.12 107 GLY A CA 1
ATOM 888 C C . GLY A 1 107 ? -0.588 2.702 12.420 1.00 96.12 107 GLY A C 1
ATOM 889 O O . GLY A 1 107 ? -1.143 1.612 12.330 1.00 96.12 107 GLY A O 1
ATOM 890 N N . ALA A 1 108 ? -1.187 3.833 12.034 1.00 96.75 108 ALA A N 1
ATOM 891 C CA . ALA A 1 108 ? -2.540 3.857 11.476 1.00 96.75 108 ALA A CA 1
ATOM 892 C C . ALA A 1 108 ? -2.641 3.101 10.145 1.00 96.75 108 ALA A C 1
ATOM 894 O O . ALA A 1 108 ? -3.574 2.325 9.960 1.00 96.75 108 ALA A O 1
ATOM 895 N N . LYS A 1 109 ? -1.642 3.247 9.262 1.00 96.12 109 LYS A N 1
ATOM 896 C CA . LYS A 1 109 ? -1.550 2.451 8.025 1.00 96.12 109 LYS A CA 1
ATOM 897 C C . LYS A 1 109 ? -1.447 0.946 8.304 1.00 96.12 109 LYS A C 1
ATOM 899 O O . LYS A 1 109 ? -1.971 0.160 7.528 1.00 96.12 109 LYS A O 1
ATOM 904 N N . LEU A 1 110 ? -0.791 0.531 9.392 1.00 96.81 110 LEU A N 1
ATOM 905 C CA . LEU A 1 110 ? -0.728 -0.883 9.790 1.00 96.81 110 LEU A CA 1
ATOM 906 C C . LEU A 1 110 ? -2.103 -1.391 10.245 1.00 96.81 110 LEU A C 1
ATOM 908 O O . LEU A 1 110 ? -2.533 -2.453 9.808 1.00 96.81 110 LEU A O 1
ATOM 912 N N . VAL A 1 111 ? -2.810 -0.623 11.083 1.00 97.25 111 VAL A N 1
ATOM 913 C CA . VAL A 1 111 ? -4.182 -0.958 11.513 1.00 97.25 111 VAL A CA 1
ATOM 914 C C . VAL A 1 111 ? -5.112 -1.095 10.305 1.00 97.25 111 VAL A C 1
ATOM 916 O O . VAL A 1 111 ? -5.853 -2.072 10.202 1.00 97.25 111 VAL A O 1
ATOM 919 N N . GLU A 1 112 ? -5.027 -0.151 9.368 1.00 97.06 112 GLU A N 1
ATOM 920 C CA . GLU A 1 112 ? -5.757 -0.188 8.103 1.00 97.06 112 GLU A CA 1
ATOM 921 C C . GLU A 1 112 ? -5.404 -1.431 7.267 1.00 97.06 112 GLU A C 1
ATOM 923 O O . GLU A 1 112 ? -6.294 -2.117 6.764 1.00 97.06 112 GLU A O 1
ATOM 928 N N . ASP A 1 113 ? -4.118 -1.760 7.140 1.00 96.81 113 ASP A N 1
ATOM 929 C CA . ASP A 1 113 ? -3.653 -2.930 6.393 1.00 96.81 113 ASP A CA 1
ATOM 930 C C . ASP A 1 113 ? -4.161 -4.243 6.983 1.00 96.81 113 ASP A C 1
ATOM 932 O O . ASP A 1 113 ? -4.628 -5.097 6.234 1.00 96.81 113 ASP A O 1
ATOM 936 N N . LEU A 1 114 ? -4.138 -4.387 8.311 1.00 96.56 114 LEU A N 1
ATOM 937 C CA . LEU A 1 114 ? -4.658 -5.571 8.993 1.00 96.56 114 LEU A CA 1
ATOM 938 C C . LEU A 1 114 ? -6.157 -5.748 8.726 1.00 96.56 114 LEU A C 1
ATOM 940 O O . LEU A 1 114 ? -6.606 -6.857 8.423 1.00 96.56 114 LEU A O 1
ATOM 944 N N . TYR A 1 115 ? -6.927 -4.659 8.804 1.00 97.12 115 TYR A N 1
ATOM 945 C CA . TYR A 1 115 ? -8.352 -4.686 8.489 1.00 97.12 115 TYR A CA 1
ATOM 946 C C . TYR A 1 115 ? -8.593 -5.078 7.028 1.00 97.12 115 TYR A C 1
ATOM 948 O O . TYR A 1 115 ? -9.384 -5.982 6.745 1.00 97.12 115 TYR A O 1
ATOM 956 N N . TRP A 1 116 ? -7.889 -4.456 6.079 1.00 96.81 116 TRP A N 1
ATOM 957 C CA . TRP A 1 116 ? -8.076 -4.782 4.667 1.00 96.81 116 TRP A CA 1
ATOM 958 C C . TRP A 1 116 ? -7.539 -6.149 4.297 1.00 96.81 116 TRP A C 1
ATOM 960 O O . TRP A 1 116 ? -8.114 -6.777 3.414 1.00 96.81 116 TRP A O 1
ATOM 970 N N . TRP A 1 117 ? -6.540 -6.673 5.001 1.00 97.00 117 TRP A N 1
ATOM 971 C CA . TRP A 1 117 ? -6.140 -8.060 4.835 1.00 97.00 117 TRP A CA 1
ATOM 972 C C . TRP A 1 117 ? -7.305 -9.012 5.110 1.00 97.00 117 TRP A C 1
ATOM 974 O O . TRP A 1 117 ? -7.565 -9.899 4.300 1.00 97.00 117 TRP A O 1
ATOM 984 N N . GLN A 1 118 ? -8.053 -8.798 6.196 1.00 96.94 118 GLN A N 1
ATOM 985 C CA . GLN A 1 118 ? -9.207 -9.635 6.557 1.00 96.94 118 GLN A CA 1
ATOM 986 C C . GLN A 1 118 ? -10.386 -9.477 5.587 1.00 96.94 118 GLN A C 1
ATOM 988 O O . GLN A 1 118 ? -11.187 -10.395 5.425 1.00 96.94 118 GLN A O 1
ATOM 993 N N . ASN A 1 119 ? -10.492 -8.314 4.943 1.00 96.75 119 ASN A N 1
ATOM 994 C CA . ASN A 1 119 ? -11.628 -7.925 4.107 1.00 96.75 119 ASN A CA 1
ATOM 995 C C . ASN A 1 119 ? -11.315 -7.939 2.598 1.00 96.75 119 ASN A C 1
ATOM 997 O O . ASN A 1 119 ? -12.065 -7.366 1.795 1.00 96.75 119 ASN A O 1
ATOM 1001 N N . THR A 1 120 ? -10.219 -8.591 2.201 1.00 96.50 120 THR A N 1
ATOM 1002 C CA . THR A 1 120 ? -9.782 -8.729 0.806 1.00 96.50 120 THR A CA 1
ATOM 1003 C C . THR A 1 120 ? -9.839 -10.183 0.357 1.00 96.50 120 THR A C 1
ATOM 1005 O O . THR A 1 120 ? -9.375 -11.088 1.045 1.00 96.50 120 THR A O 1
ATOM 1008 N N . ASP A 1 121 ? -10.380 -10.405 -0.840 1.00 95.62 121 ASP A N 1
ATOM 1009 C CA . ASP A 1 121 ? -10.355 -11.710 -1.501 1.00 95.62 121 ASP A CA 1
ATOM 1010 C C . ASP A 1 121 ? -8.988 -11.917 -2.172 1.00 95.62 121 ASP A C 1
ATOM 1012 O O . ASP A 1 121 ? -8.805 -11.667 -3.365 1.00 95.62 121 ASP A O 1
ATOM 1016 N N . TRP A 1 122 ? -7.992 -12.299 -1.370 1.00 97.12 122 TRP A N 1
ATOM 1017 C CA . TRP A 1 122 ? -6.606 -12.486 -1.808 1.00 97.12 122 TRP A CA 1
ATOM 1018 C C . TRP A 1 122 ? -6.425 -13.432 -3.005 1.00 97.12 122 TRP A C 1
ATOM 1020 O O . TRP A 1 122 ? -5.615 -13.101 -3.876 1.00 97.12 122 TRP A O 1
ATOM 1030 N N . PRO A 1 123 ? -7.167 -14.551 -3.135 1.00 96.81 123 PRO A N 1
ATOM 1031 C CA . PRO A 1 123 ? -7.163 -15.370 -4.350 1.00 96.81 123 PRO A CA 1
ATOM 1032 C C . PRO A 1 123 ? -7.403 -14.607 -5.663 1.00 96.81 123 PRO A C 1
ATOM 1034 O O . PRO A 1 123 ? -6.916 -15.048 -6.700 1.00 96.81 123 PRO A O 1
ATOM 1037 N N . GLN A 1 124 ? -8.101 -13.466 -5.635 1.00 96.38 124 GLN A N 1
ATOM 1038 C CA . GLN A 1 124 ? -8.341 -12.624 -6.818 1.00 96.38 124 GLN A CA 1
ATOM 1039 C C . GLN A 1 124 ? -7.191 -11.657 -7.132 1.00 96.38 124 GLN A C 1
ATOM 1041 O O . GLN A 1 124 ? -7.208 -11.027 -8.184 1.00 96.38 124 GLN A O 1
ATOM 1046 N N . ILE A 1 125 ? -6.212 -11.504 -6.235 1.00 97.81 125 ILE A N 1
ATOM 1047 C CA . ILE A 1 125 ? -5.117 -10.528 -6.368 1.00 97.81 125 ILE A CA 1
ATOM 1048 C C . ILE A 1 125 ? -3.763 -11.233 -6.466 1.00 97.81 125 ILE A C 1
ATOM 1050 O O . ILE A 1 125 ? -2.995 -10.969 -7.389 1.00 97.81 125 ILE A O 1
ATOM 1054 N 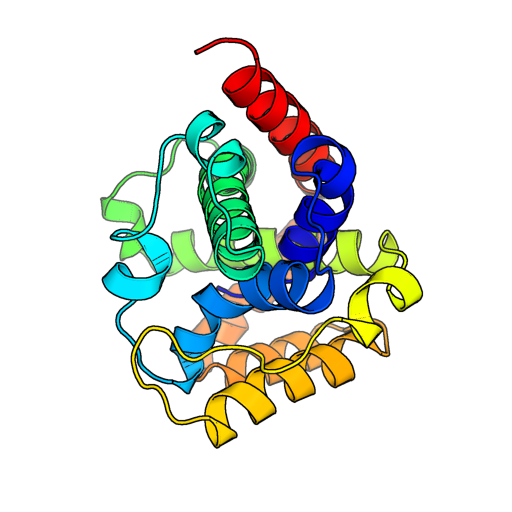N . LEU A 1 126 ? -3.462 -12.152 -5.541 1.00 97.25 126 LEU A N 1
ATOM 1055 C CA . LEU A 1 126 ? -2.132 -12.764 -5.416 1.00 97.25 126 LEU A CA 1
ATOM 1056 C C . LEU A 1 126 ? -1.603 -13.414 -6.708 1.00 97.25 126 LEU A C 1
ATOM 1058 O O . LEU A 1 126 ? -0.416 -13.241 -6.984 1.00 97.25 126 LEU A O 1
ATOM 1062 N N . PRO A 1 127 ? -2.415 -14.100 -7.544 1.00 97.88 127 PRO A N 1
ATOM 1063 C CA . PRO A 1 127 ? -1.925 -14.683 -8.797 1.00 97.88 127 PRO A CA 1
ATOM 1064 C C . PRO A 1 127 ? -1.370 -13.667 -9.810 1.00 97.88 127 PRO A C 1
ATOM 1066 O O . PRO A 1 127 ? -0.637 -14.062 -10.724 1.00 97.88 127 PRO A O 1
ATOM 1069 N N . TYR A 1 128 ? -1.723 -12.387 -9.661 1.00 98.31 128 TYR A N 1
ATOM 1070 C CA . TYR A 1 128 ? -1.306 -11.292 -10.535 1.00 98.31 128 TYR A CA 1
ATOM 1071 C C . TYR A 1 128 ? -0.068 -10.547 -10.025 1.00 98.31 128 TYR A C 1
ATOM 1073 O O . TYR A 1 128 ? 0.563 -9.841 -10.803 1.00 98.31 128 TYR A O 1
ATOM 1081 N N . LEU A 1 129 ? 0.336 -10.726 -8.762 1.00 97.38 129 LEU A N 1
ATOM 1082 C CA . LEU A 1 129 ? 1.528 -10.070 -8.219 1.00 97.38 129 LEU A CA 1
ATOM 1083 C C . LEU A 1 129 ? 2.793 -10.733 -8.768 1.00 97.38 129 LEU A C 1
ATOM 1085 O O . LEU A 1 129 ? 3.222 -11.777 -8.286 1.00 97.38 129 LEU A O 1
ATOM 1089 N N . LYS A 1 130 ? 3.392 -10.147 -9.806 1.00 96.56 130 LYS A N 1
ATOM 1090 C CA . LYS A 1 130 ? 4.602 -10.673 -10.460 1.00 96.56 130 LYS A CA 1
ATOM 1091 C C . LYS A 1 130 ? 5.526 -9.553 -10.903 1.00 96.56 130 LYS A C 1
ATOM 1093 O O . LYS A 1 130 ? 5.083 -8.470 -11.261 1.00 96.56 130 LYS A O 1
ATOM 1098 N N . PHE A 1 131 ? 6.821 -9.827 -10.979 1.00 96.81 131 PHE A N 1
ATOM 1099 C CA . PHE A 1 131 ? 7.724 -8.902 -11.654 1.00 96.81 131 PHE A CA 1
ATOM 1100 C C . PHE A 1 131 ? 7.352 -8.771 -13.140 1.00 96.81 131 PHE A C 1
ATOM 1102 O O . PHE A 1 131 ? 7.375 -9.765 -13.866 1.00 96.81 131 PHE A O 1
ATOM 1109 N N . THR A 1 132 ? 7.028 -7.553 -13.575 1.00 96.12 132 THR A N 1
ATOM 1110 C CA . THR A 1 132 ? 6.662 -7.233 -14.966 1.00 96.12 132 THR A CA 1
ATOM 1111 C C . THR A 1 132 ? 7.535 -6.135 -15.574 1.00 96.12 132 THR A C 1
ATOM 1113 O O . THR A 1 132 ? 7.829 -6.198 -16.764 1.00 96.12 132 THR A O 1
ATOM 1116 N N . ALA A 1 133 ? 7.985 -5.164 -14.773 1.00 95.69 133 ALA A N 1
ATOM 1117 C CA . ALA A 1 133 ? 8.763 -4.016 -15.234 1.00 95.69 133 ALA A CA 1
ATOM 1118 C C . ALA A 1 133 ? 9.771 -3.517 -14.181 1.00 95.69 133 ALA A C 1
ATOM 1120 O O . ALA A 1 133 ? 9.588 -3.716 -12.977 1.00 95.69 133 ALA A O 1
ATOM 1121 N N . ASN A 1 134 ? 10.821 -2.834 -14.652 1.00 96.25 134 ASN A N 1
ATOM 1122 C CA . ASN A 1 134 ? 11.826 -2.107 -13.863 1.00 96.25 134 ASN A CA 1
ATOM 1123 C C . ASN A 1 134 ? 12.072 -0.688 -14.441 1.00 96.25 134 ASN A C 1
ATOM 1125 O O . ASN A 1 134 ? 13.109 -0.437 -15.068 1.00 96.25 134 ASN A O 1
ATOM 1129 N N . PRO A 1 135 ? 11.110 0.245 -14.277 1.00 95.12 135 PRO A N 1
ATOM 1130 C CA . PRO A 1 135 ? 11.115 1.577 -14.902 1.00 95.12 135 PRO A CA 1
ATOM 1131 C C . PRO A 1 135 ? 12.377 2.418 -14.677 1.00 95.12 135 PRO A C 1
ATOM 1133 O O . PRO A 1 135 ? 12.674 3.325 -15.458 1.00 95.12 135 PRO A O 1
ATOM 1136 N N . HIS A 1 136 ? 13.134 2.144 -13.615 1.00 96.06 136 HIS A N 1
ATOM 1137 C CA . HIS A 1 136 ? 14.334 2.890 -13.256 1.00 96.06 136 HIS A CA 1
ATOM 1138 C C . HIS A 1 136 ? 15.611 2.057 -13.371 1.00 96.06 136 HIS A C 1
ATOM 1140 O O . HIS A 1 136 ? 16.624 2.414 -12.767 1.00 96.06 136 HIS A O 1
ATOM 1146 N N . GLN A 1 137 ? 15.580 0.995 -14.187 1.00 96.56 137 GLN A N 1
ATOM 1147 C CA . GLN A 1 137 ? 16.706 0.084 -14.418 1.00 96.56 137 GLN A CA 1
ATOM 1148 C C . GLN A 1 137 ? 17.192 -0.586 -13.128 1.00 96.56 137 GLN A C 1
ATOM 1150 O O . GLN A 1 137 ? 18.376 -0.881 -12.970 1.00 96.56 137 GLN A O 1
ATOM 1155 N N . GLU A 1 138 ? 16.277 -0.820 -12.189 1.00 97.19 138 GLU A N 1
ATOM 1156 C CA . GLU A 1 138 ? 16.571 -1.596 -10.995 1.00 97.19 138 GLU A CA 1
ATOM 1157 C C . GLU A 1 138 ? 16.949 -3.029 -11.358 1.00 97.19 138 GLU A C 1
ATOM 1159 O O . GLU A 1 138 ? 16.564 -3.547 -12.412 1.00 97.19 138 GLU A O 1
ATOM 1164 N N . ASP A 1 139 ? 17.657 -3.687 -10.441 1.00 97.75 139 ASP A N 1
ATOM 1165 C CA . ASP A 1 139 ? 17.972 -5.105 -10.553 1.00 97.75 139 ASP A CA 1
ATOM 1166 C C . ASP A 1 139 ? 16.674 -5.944 -10.573 1.00 97.75 139 ASP A C 1
ATOM 1168 O O . ASP A 1 139 ? 15.932 -5.959 -9.577 1.00 97.75 139 ASP A O 1
ATOM 1172 N N . PRO A 1 140 ? 16.395 -6.678 -11.670 1.00 97.88 140 PRO A N 1
ATOM 1173 C CA . PRO A 1 140 ? 15.219 -7.535 -11.774 1.00 97.88 140 PRO A CA 1
ATOM 1174 C C . PRO A 1 140 ? 15.121 -8.589 -10.667 1.00 97.88 140 PRO A C 1
ATOM 1176 O O . PRO A 1 140 ? 14.014 -8.908 -10.243 1.00 97.88 140 PRO A O 1
ATOM 1179 N N . ALA A 1 141 ? 16.242 -9.120 -10.166 1.00 98.19 141 ALA A N 1
ATOM 1180 C CA . ALA A 1 141 ? 16.231 -10.133 -9.111 1.00 98.19 141 ALA A CA 1
ATOM 1181 C C . ALA A 1 141 ? 15.748 -9.553 -7.772 1.00 98.19 141 ALA A C 1
ATOM 1183 O O . ALA A 1 141 ? 15.007 -10.209 -7.036 1.00 98.19 141 ALA A O 1
ATOM 1184 N N . ILE A 1 142 ? 16.108 -8.300 -7.472 1.00 97.88 142 ILE A N 1
ATOM 1185 C CA . ILE A 1 142 ? 15.621 -7.596 -6.278 1.00 97.88 142 ILE A CA 1
ATOM 1186 C C . ILE A 1 142 ? 14.114 -7.357 -6.395 1.00 97.88 142 ILE A C 1
ATOM 1188 O O . ILE A 1 142 ? 13.378 -7.618 -5.445 1.00 97.88 142 ILE A O 1
ATOM 1192 N N . LEU A 1 143 ? 13.636 -6.914 -7.561 1.00 98.00 143 LEU A N 1
ATOM 1193 C CA . LEU A 1 143 ? 12.204 -6.712 -7.784 1.00 98.00 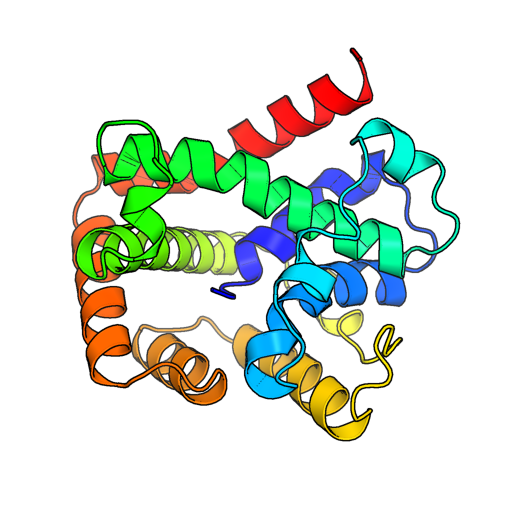143 LEU A CA 1
ATOM 1194 C C . LEU A 1 143 ? 11.421 -8.031 -7.751 1.00 98.00 143 LEU A C 1
ATOM 1196 O O . LEU A 1 143 ? 10.363 -8.089 -7.137 1.00 98.00 143 LEU A O 1
ATOM 1200 N N . GLN A 1 144 ? 11.939 -9.119 -8.320 1.00 98.06 144 GLN A N 1
ATOM 1201 C CA . GLN A 1 144 ? 11.326 -10.446 -8.181 1.00 98.06 144 GLN A CA 1
ATOM 1202 C C . GLN A 1 144 ? 11.178 -10.850 -6.710 1.00 98.06 144 GLN A C 1
ATOM 1204 O O . GLN A 1 144 ? 10.105 -11.296 -6.305 1.00 98.06 144 GLN A O 1
ATOM 1209 N N . ASN A 1 145 ? 12.216 -10.626 -5.899 1.00 97.75 145 ASN A N 1
ATOM 1210 C CA . ASN A 1 145 ? 12.165 -10.870 -4.460 1.00 97.75 145 ASN A CA 1
ATOM 1211 C C . ASN A 1 145 ? 11.141 -9.967 -3.743 1.00 97.75 145 ASN A C 1
ATOM 1213 O O . ASN A 1 145 ? 10.458 -10.432 -2.836 1.00 97.75 145 ASN A O 1
ATOM 1217 N N . TRP A 1 146 ? 10.985 -8.703 -4.161 1.00 97.62 146 TRP A N 1
ATOM 1218 C CA . TRP A 1 146 ? 9.937 -7.805 -3.652 1.00 97.62 146 TRP A CA 1
ATOM 1219 C C . TRP A 1 146 ? 8.538 -8.393 -3.843 1.00 97.62 146 TRP A C 1
ATOM 1221 O O . TRP A 1 146 ? 7.800 -8.538 -2.872 1.00 97.62 146 TRP A O 1
ATOM 1231 N N . TYR A 1 147 ? 8.179 -8.768 -5.074 1.00 97.81 147 TYR A N 1
ATOM 1232 C CA . TYR A 1 147 ? 6.853 -9.325 -5.349 1.00 97.81 147 TYR A CA 1
ATOM 1233 C C . TYR A 1 147 ? 6.644 -10.659 -4.629 1.00 97.81 147 TYR A C 1
ATOM 1235 O O . TYR A 1 147 ? 5.611 -10.845 -3.988 1.00 97.81 147 TYR A O 1
ATOM 1243 N N . GLN A 1 148 ? 7.640 -11.552 -4.661 1.00 97.94 148 GLN A N 1
ATOM 1244 C CA . GLN A 1 148 ? 7.560 -12.842 -3.975 1.00 97.94 148 GLN A CA 1
ATOM 1245 C C . GLN A 1 148 ? 7.362 -12.675 -2.461 1.00 97.94 148 GLN A C 1
ATOM 1247 O O . GLN A 1 148 ? 6.523 -13.359 -1.881 1.00 97.94 148 GLN A O 1
ATOM 1252 N N . HIS A 1 149 ? 8.054 -11.717 -1.834 1.00 97.50 149 HIS A N 1
ATOM 1253 C CA . HIS A 1 149 ? 7.882 -11.420 -0.414 1.00 97.50 149 HIS A CA 1
ATOM 1254 C C . HIS A 1 149 ? 6.425 -11.092 -0.065 1.00 97.50 149 HIS A C 1
ATOM 1256 O O . HIS A 1 149 ? 5.902 -11.636 0.901 1.00 97.50 149 HIS A O 1
ATOM 1262 N N . PHE A 1 150 ? 5.750 -10.242 -0.847 1.00 96.62 150 PHE A N 1
ATOM 1263 C CA . PHE A 1 150 ? 4.350 -9.889 -0.585 1.00 96.62 150 PHE A CA 1
ATOM 1264 C C . PHE A 1 150 ? 3.366 -11.010 -0.908 1.00 96.62 150 PHE A C 1
ATOM 1266 O O . PHE A 1 150 ? 2.368 -11.152 -0.203 1.00 96.62 150 PHE A O 1
ATOM 1273 N N . ILE A 1 151 ? 3.653 -11.825 -1.927 1.00 96.94 151 ILE A N 1
ATOM 1274 C CA . ILE A 1 151 ? 2.882 -13.044 -2.192 1.00 96.94 151 ILE A CA 1
ATOM 1275 C C . ILE A 1 151 ? 2.913 -13.944 -0.956 1.00 96.94 151 ILE A C 1
ATOM 1277 O O . ILE A 1 151 ? 1.859 -14.362 -0.485 1.00 96.94 151 ILE A O 1
ATOM 1281 N N . ASP A 1 152 ? 4.097 -14.203 -0.401 1.00 96.94 152 ASP A N 1
ATOM 1282 C CA . ASP A 1 152 ? 4.257 -15.069 0.768 1.00 96.94 152 ASP A CA 1
ATOM 1283 C C . ASP A 1 152 ? 3.688 -14.435 2.042 1.00 96.94 152 ASP A C 1
ATOM 1285 O O . ASP A 1 152 ? 3.027 -15.112 2.831 1.00 96.94 152 ASP A O 1
ATOM 1289 N N . PHE A 1 153 ? 3.888 -13.127 2.223 1.00 96.12 153 PHE A N 1
ATOM 1290 C CA . PHE A 1 153 ? 3.381 -12.378 3.371 1.00 96.12 153 PHE A CA 1
ATOM 1291 C C . PHE A 1 153 ? 1.851 -12.434 3.462 1.00 96.12 153 PHE A C 1
ATOM 1293 O O . PHE A 1 153 ? 1.312 -12.633 4.547 1.00 96.12 153 PHE A O 1
ATOM 1300 N N . TYR A 1 154 ? 1.150 -12.326 2.330 1.00 95.75 154 TYR A N 1
ATOM 1301 C CA . TYR A 1 154 ? -0.312 -12.288 2.293 1.00 95.75 154 TYR A CA 1
ATOM 1302 C C . TYR A 1 154 ? -0.996 -13.647 2.088 1.00 95.75 154 TYR A C 1
ATOM 1304 O O . TYR A 1 154 ? -2.225 -13.707 2.087 1.00 95.75 154 TYR A O 1
ATOM 1312 N N . GLN A 1 155 ? -0.249 -14.755 2.015 1.00 95.25 155 GLN A N 1
ATOM 1313 C CA . GLN A 1 155 ? -0.825 -16.113 2.038 1.00 95.25 155 GLN A CA 1
ATOM 1314 C C . GLN A 1 155 ? -1.551 -16.440 3.352 1.00 95.25 155 GLN A C 1
ATOM 1316 O O . GLN A 1 155 ? -2.367 -17.363 3.397 1.00 95.25 155 GLN A O 1
ATOM 1321 N N . LYS A 1 156 ? -1.224 -15.736 4.440 1.00 95.19 156 LYS A N 1
ATOM 1322 C CA . LYS A 1 156 ? -1.802 -15.928 5.775 1.00 95.19 156 LYS A CA 1
ATOM 1323 C C . LYS A 1 156 ? -2.000 -14.581 6.447 1.00 95.19 156 LYS A C 1
ATOM 1325 O O . LYS A 1 156 ? -1.353 -13.608 6.077 1.00 95.19 156 LYS A O 1
ATOM 1330 N N . GLN A 1 157 ? -2.874 -14.549 7.449 1.00 95.38 157 GLN A N 1
ATOM 1331 C CA . GLN A 1 157 ? -3.117 -13.329 8.206 1.00 95.38 157 GLN A CA 1
ATOM 1332 C C . GLN A 1 157 ? -1.831 -12.900 8.907 1.00 95.38 157 GLN A C 1
ATOM 1334 O O . GLN A 1 157 ? -1.312 -13.692 9.702 1.00 95.38 157 GLN A O 1
ATOM 1339 N N . PRO A 1 158 ? -1.317 -11.686 8.649 1.00 95.19 158 PRO A N 1
ATOM 1340 C CA . PRO A 1 158 ? -0.159 -11.198 9.368 1.00 95.19 158 PRO A CA 1
ATOM 1341 C C . PRO A 1 158 ? -0.548 -10.861 10.810 1.00 95.19 158 PRO A C 1
ATOM 1343 O O . PRO A 1 158 ? -1.587 -10.256 11.078 1.00 95.19 158 PRO A O 1
ATOM 1346 N N . ASP A 1 159 ? 0.307 -11.252 11.749 1.00 93.94 159 ASP A N 1
ATOM 1347 C CA . ASP A 1 159 ? 0.298 -10.739 13.114 1.00 93.94 159 ASP A CA 1
ATOM 1348 C C . ASP A 1 159 ? 1.335 -9.606 13.262 1.00 93.94 159 ASP A C 1
ATOM 1350 O O . ASP A 1 159 ? 2.075 -9.272 12.330 1.00 93.94 159 ASP A O 1
ATOM 1354 N N . LEU A 1 160 ? 1.425 -8.997 14.448 1.00 91.88 160 LEU A N 1
ATOM 1355 C CA . LEU A 1 160 ? 2.404 -7.932 14.707 1.00 91.88 160 LEU A CA 1
ATOM 1356 C C . LEU A 1 160 ? 3.856 -8.393 14.514 1.00 91.88 160 LEU A C 1
ATOM 1358 O O . LEU A 1 160 ? 4.721 -7.586 14.164 1.00 91.88 160 LEU A O 1
ATOM 1362 N N . GLN A 1 161 ? 4.145 -9.680 14.723 1.00 95.12 161 GLN A N 1
ATOM 1363 C CA . GLN A 1 161 ? 5.479 -10.220 14.497 1.00 95.12 161 GLN A CA 1
ATOM 1364 C C . GLN A 1 161 ? 5.784 -10.323 13.000 1.00 95.12 161 GLN A C 1
ATOM 1366 O O . GLN A 1 161 ? 6.902 -10.006 12.592 1.00 95.12 161 GLN A O 1
ATOM 1371 N N . ALA A 1 162 ? 4.811 -10.698 12.171 1.00 96.00 162 ALA A N 1
ATOM 1372 C CA . ALA A 1 162 ? 4.928 -10.670 10.721 1.00 96.00 162 ALA A CA 1
ATOM 1373 C C . ALA A 1 162 ? 5.200 -9.239 10.232 1.00 96.00 162 ALA A C 1
ATOM 1375 O O . ALA A 1 162 ? 6.181 -9.026 9.517 1.00 96.00 162 ALA A O 1
ATOM 1376 N N . TYR A 1 163 ? 4.436 -8.245 10.700 1.00 96.06 163 TYR A N 1
ATOM 1377 C CA . TYR A 1 163 ? 4.679 -6.832 10.371 1.00 96.06 163 TYR A CA 1
ATOM 1378 C C . TYR A 1 163 ? 6.068 -6.349 10.809 1.00 96.06 163 TYR A C 1
ATOM 1380 O O . TYR A 1 163 ? 6.736 -5.614 10.078 1.00 96.06 163 TYR A O 1
ATOM 1388 N N . ARG A 1 164 ? 6.564 -6.812 11.964 1.00 96.56 164 ARG A N 1
ATOM 1389 C CA . ARG A 1 164 ? 7.944 -6.550 12.402 1.00 96.56 164 ARG A CA 1
ATOM 1390 C C . ARG A 1 164 ? 8.966 -7.080 11.393 1.00 96.56 164 ARG A C 1
ATOM 1392 O O . ARG A 1 164 ? 9.923 -6.378 11.071 1.00 96.56 164 ARG A O 1
ATOM 1399 N N . GLN A 1 165 ? 8.795 -8.310 10.903 1.00 96.56 165 GLN A N 1
ATOM 1400 C CA . GLN A 1 165 ? 9.708 -8.900 9.914 1.00 96.56 165 GLN A CA 1
ATOM 1401 C C . GLN A 1 165 ? 9.607 -8.211 8.552 1.00 96.56 165 GLN A C 1
ATOM 1403 O O . GLN A 1 165 ? 10.629 -7.969 7.915 1.00 96.56 165 GLN A O 1
ATOM 1408 N N . GLN A 1 166 ? 8.401 -7.831 8.140 1.00 95.81 166 GLN A N 1
ATOM 1409 C CA . GLN A 1 166 ? 8.164 -7.055 6.928 1.00 95.81 166 GLN A CA 1
ATOM 1410 C C . GLN A 1 166 ? 8.886 -5.695 6.981 1.00 95.81 166 GLN A C 1
ATOM 1412 O O . GLN A 1 166 ? 9.611 -5.333 6.054 1.00 95.81 166 GLN A O 1
ATOM 1417 N N . ALA A 1 167 ? 8.774 -4.959 8.091 1.00 95.56 167 ALA A N 1
ATOM 1418 C CA . ALA A 1 167 ? 9.473 -3.685 8.248 1.00 95.56 167 ALA A CA 1
ATOM 1419 C C . ALA A 1 167 ? 11.007 -3.857 8.265 1.00 95.56 167 ALA A C 1
ATOM 1421 O O . ALA A 1 167 ? 11.732 -3.043 7.687 1.00 95.56 167 ALA A O 1
ATOM 1422 N N . LYS A 1 168 ? 11.519 -4.951 8.851 1.00 96.56 168 LYS A N 1
ATOM 1423 C CA . LYS A 1 168 ? 12.948 -5.309 8.770 1.00 96.56 168 LYS A CA 1
ATOM 1424 C C . LYS A 1 168 ? 13.392 -5.607 7.341 1.00 96.56 168 LYS A C 1
ATOM 1426 O O . LYS A 1 168 ? 14.454 -5.144 6.937 1.00 96.56 168 LYS A O 1
ATOM 1431 N N . PHE A 1 169 ? 12.586 -6.338 6.572 1.00 96.06 169 PHE A N 1
ATOM 1432 C CA . PHE A 1 169 ? 12.848 -6.616 5.157 1.00 96.06 169 PHE A CA 1
ATOM 1433 C C . PHE A 1 169 ? 12.990 -5.320 4.341 1.00 96.06 169 PHE A C 1
ATOM 1435 O O . PHE A 1 169 ? 13.872 -5.211 3.494 1.00 96.06 169 PHE A O 1
ATOM 1442 N N . MET A 1 170 ? 12.206 -4.293 4.672 1.00 94.75 170 MET A N 1
ATOM 1443 C CA . MET A 1 170 ? 12.290 -2.956 4.066 1.00 94.75 170 MET A CA 1
ATOM 1444 C C . MET A 1 170 ? 13.484 -2.118 4.554 1.00 94.75 170 MET A C 1
ATOM 1446 O O . MET A 1 170 ? 13.673 -0.987 4.102 1.00 94.75 170 MET A O 1
ATOM 1450 N N . GLY A 1 171 ? 14.293 -2.642 5.478 1.00 94.81 171 GLY A N 1
ATOM 1451 C CA . GLY A 1 171 ? 15.430 -1.939 6.065 1.00 94.81 171 GLY A CA 1
ATOM 1452 C C . GLY A 1 171 ? 15.029 -0.779 6.976 1.00 94.81 171 GLY A C 1
ATOM 1453 O O . GLY A 1 171 ? 15.771 0.198 7.066 1.00 94.81 171 GLY A O 1
ATOM 1454 N N . ILE A 1 172 ? 13.855 -0.848 7.615 1.00 93.69 172 ILE A N 1
ATOM 1455 C CA . ILE A 1 172 ? 13.458 0.132 8.630 1.00 93.69 172 ILE A CA 1
ATOM 1456 C C . ILE A 1 172 ? 14.279 -0.099 9.902 1.00 93.69 172 ILE A C 1
ATOM 1458 O O . ILE A 1 172 ? 14.509 -1.237 10.313 1.00 93.69 172 ILE A O 1
ATOM 1462 N N . ASP A 1 173 ? 14.720 0.999 10.513 1.00 95.06 173 ASP A N 1
ATOM 1463 C CA . ASP A 1 173 ? 15.479 0.973 11.760 1.00 95.06 173 ASP A CA 1
ATOM 1464 C C . ASP A 1 173 ? 14.700 0.255 12.887 1.00 95.06 173 ASP A C 1
ATOM 1466 O O . ASP A 1 173 ? 13.513 0.544 13.067 1.00 95.06 173 ASP A O 1
ATOM 1470 N N . PRO A 1 174 ? 15.327 -0.661 13.654 1.00 96.19 174 PRO A N 1
ATOM 1471 C CA . PRO A 1 174 ? 14.640 -1.426 14.691 1.00 96.19 174 PRO A CA 1
ATOM 1472 C C . PRO A 1 174 ? 13.915 -0.582 15.743 1.00 96.19 174 PRO A C 1
ATOM 1474 O O . PRO A 1 174 ? 12.819 -0.961 16.147 1.00 96.19 174 PRO A O 1
ATOM 1477 N N . GLU A 1 175 ? 14.469 0.558 16.165 1.00 96.19 175 GLU A N 1
ATOM 1478 C CA . GLU A 1 175 ? 13.819 1.419 17.162 1.00 96.19 175 GLU A CA 1
ATOM 1479 C C . GLU A 1 175 ? 12.550 2.045 16.579 1.00 96.19 175 GLU A C 1
ATOM 1481 O O . GLU A 1 175 ? 11.497 2.063 17.220 1.00 96.19 175 GLU A O 1
ATOM 1486 N N . LYS A 1 176 ? 12.609 2.468 15.309 1.00 95.12 176 LYS A N 1
ATOM 1487 C CA . LYS A 1 176 ? 11.433 2.959 14.576 1.00 95.12 176 LYS A CA 1
ATOM 1488 C C . LYS A 1 176 ? 10.361 1.886 14.408 1.00 95.12 176 LYS A C 1
ATOM 1490 O O . LYS A 1 176 ? 9.178 2.211 14.474 1.00 95.12 176 LYS A O 1
ATOM 1495 N N . ILE A 1 177 ? 10.747 0.625 14.204 1.00 96.06 177 ILE A N 1
ATOM 1496 C CA . ILE A 1 177 ? 9.788 -0.485 14.114 1.00 96.06 177 ILE A CA 1
ATOM 1497 C C . ILE A 1 177 ? 8.996 -0.609 15.417 1.00 96.06 177 ILE A C 1
ATOM 1499 O O . ILE A 1 177 ? 7.772 -0.696 15.367 1.00 96.06 177 ILE A O 1
ATOM 1503 N N . GLU A 1 178 ? 9.653 -0.562 16.578 1.00 96.81 178 GLU A N 1
ATOM 1504 C CA . GLU A 1 178 ? 8.940 -0.659 17.858 1.00 96.81 178 GLU A CA 1
ATOM 1505 C C . GLU A 1 178 ? 7.981 0.524 18.078 1.00 96.81 178 GLU A C 1
ATOM 1507 O O . GLU A 1 178 ? 6.859 0.315 18.539 1.00 96.81 178 GLU A O 1
ATOM 1512 N N . LEU A 1 179 ? 8.360 1.744 17.676 1.00 96.62 179 LEU A N 1
ATOM 1513 C CA . LEU A 1 179 ? 7.473 2.915 17.749 1.00 96.62 179 LEU A CA 1
ATOM 1514 C C . LEU A 1 179 ? 6.221 2.765 16.871 1.00 96.62 179 LEU A C 1
ATOM 1516 O O . LEU A 1 179 ? 5.120 3.129 17.294 1.00 96.62 179 LEU A O 1
ATOM 1520 N N . ILE A 1 180 ? 6.370 2.212 15.663 1.00 96.12 180 ILE A N 1
ATOM 1521 C CA . ILE A 1 180 ? 5.243 1.930 14.763 1.00 96.12 180 ILE A CA 1
ATOM 1522 C C . ILE A 1 180 ? 4.321 0.883 15.377 1.00 96.12 180 ILE A C 1
ATOM 1524 O O . ILE A 1 180 ? 3.112 1.094 15.417 1.00 96.12 180 ILE A O 1
ATOM 1528 N N . LEU A 1 181 ? 4.878 -0.232 15.862 1.00 96.56 181 LEU A N 1
ATOM 1529 C CA . LEU A 1 181 ? 4.089 -1.323 16.438 1.00 96.56 181 LEU A CA 1
ATOM 1530 C C . LEU A 1 181 ? 3.344 -0.868 17.696 1.00 96.56 181 LEU A C 1
ATOM 1532 O O . LEU A 1 181 ? 2.166 -1.183 17.850 1.00 96.56 181 LEU A O 1
ATOM 1536 N N . GLN A 1 182 ? 3.988 -0.073 18.554 1.00 97.31 182 GLN A N 1
ATOM 1537 C CA . GLN A 1 182 ? 3.332 0.516 19.718 1.00 97.31 182 GLN A CA 1
ATOM 1538 C C . GLN A 1 182 ? 2.204 1.469 19.308 1.00 97.31 182 GLN A C 1
ATOM 1540 O O . GLN A 1 182 ? 1.120 1.427 19.886 1.00 97.31 182 GLN A O 1
ATOM 1545 N N . SER A 1 183 ? 2.434 2.313 18.297 1.00 96.69 183 SER A N 1
ATOM 1546 C CA . SER A 1 183 ? 1.408 3.229 17.786 1.00 96.69 183 SER A CA 1
ATOM 1547 C C . SER A 1 183 ? 0.223 2.474 17.183 1.00 96.69 183 SER A C 1
ATOM 1549 O O . SER A 1 183 ? -0.923 2.824 17.453 1.00 96.69 183 SER A O 1
ATOM 1551 N N . ALA A 1 184 ? 0.488 1.417 16.412 1.00 97.00 184 ALA A N 1
ATOM 1552 C CA . ALA A 1 184 ? -0.541 0.559 15.839 1.00 97.00 184 ALA A CA 1
ATOM 1553 C C . ALA A 1 184 ? -1.369 -0.136 16.926 1.00 97.00 184 ALA A C 1
ATOM 1555 O O . ALA A 1 184 ? -2.592 -0.122 16.849 1.00 97.00 184 ALA A O 1
ATOM 1556 N N . GLN A 1 185 ? -0.723 -0.679 17.964 1.00 97.31 185 GLN A N 1
ATOM 1557 C CA . GLN A 1 185 ? -1.420 -1.295 19.095 1.00 97.31 185 GLN A CA 1
ATOM 1558 C C . GLN A 1 185 ? -2.320 -0.282 19.816 1.00 97.31 185 GLN A C 1
ATOM 1560 O O . GLN A 1 185 ? -3.501 -0.548 20.017 1.00 97.31 185 GLN A O 1
ATOM 1565 N N . ASN A 1 186 ? -1.802 0.914 20.117 1.00 97.12 186 ASN A N 1
ATOM 1566 C CA . ASN A 1 186 ? -2.582 1.974 20.761 1.00 97.12 186 ASN A CA 1
ATOM 1567 C C . ASN A 1 186 ? -3.814 2.376 19.930 1.00 97.12 186 ASN A C 1
ATOM 1569 O O . ASN A 1 186 ? -4.889 2.584 20.485 1.00 97.12 186 ASN A O 1
ATOM 1573 N N . LEU A 1 187 ? -3.664 2.488 18.606 1.00 96.81 187 LEU A N 1
ATOM 1574 C CA . LEU A 1 187 ? -4.769 2.806 17.696 1.00 96.81 187 LEU A CA 1
ATOM 1575 C C . LEU A 1 187 ? -5.763 1.651 17.555 1.00 96.81 187 LEU A C 1
ATOM 1577 O O . LEU A 1 187 ? -6.953 1.894 17.398 1.00 96.81 187 LEU A O 1
ATOM 1581 N N . TYR A 1 188 ? -5.291 0.407 17.609 1.00 95.94 188 TYR A N 1
ATOM 1582 C CA . TYR A 1 188 ? -6.147 -0.773 17.549 1.00 95.94 188 TYR A CA 1
ATOM 1583 C C . TYR A 1 188 ? -7.030 -0.909 18.799 1.00 95.94 188 TYR A C 1
ATOM 1585 O O . TYR A 1 188 ? -8.191 -1.320 18.692 1.00 95.94 188 TYR A O 1
ATOM 1593 N N . ASP A 1 189 ? -6.490 -0.543 19.964 1.00 97.25 189 ASP A N 1
ATOM 1594 C CA . ASP A 1 189 ? -7.197 -0.554 21.249 1.00 97.25 189 ASP A CA 1
ATOM 1595 C C . ASP A 1 189 ? -8.150 0.652 21.413 1.00 97.25 189 ASP A C 1
ATOM 1597 O O . ASP A 1 189 ? -9.139 0.570 22.144 1.00 97.25 189 ASP A O 1
ATOM 1601 N N . ASP A 1 190 ? -7.910 1.756 20.695 1.00 97.81 190 ASP A N 1
ATOM 1602 C CA . ASP A 1 190 ? -8.822 2.903 20.581 1.00 97.81 190 ASP A CA 1
ATOM 1603 C C . ASP A 1 190 ? -9.934 2.602 19.559 1.00 97.81 190 ASP A C 1
ATOM 1605 O O . ASP A 1 190 ? -9.845 2.947 18.378 1.00 97.81 190 ASP A O 1
ATOM 1609 N N . GLN A 1 191 ? -10.998 1.929 20.015 1.00 97.75 191 GLN A N 1
ATOM 1610 C CA . GLN A 1 191 ? -12.113 1.512 19.155 1.00 97.75 191 GLN A CA 1
ATOM 1611 C C . GLN A 1 191 ? -12.688 2.658 18.291 1.00 97.75 191 GLN A C 1
ATOM 1613 O O . GLN A 1 191 ? -12.813 2.444 17.083 1.00 97.75 191 GLN A O 1
ATOM 1618 N N . PRO A 1 192 ? -13.008 3.857 18.825 1.00 97.81 192 PRO A N 1
ATOM 1619 C CA . PRO A 1 192 ? -13.479 4.971 18.002 1.00 97.81 192 PRO A CA 1
ATOM 1620 C C . PRO A 1 192 ? -12.532 5.342 16.856 1.00 97.81 192 PRO A C 1
ATOM 1622 O O . PRO A 1 192 ? -12.989 5.534 15.729 1.00 97.81 192 PRO A O 1
ATOM 1625 N N . LYS A 1 193 ? -11.218 5.432 17.106 1.00 97.44 193 LYS A N 1
ATOM 1626 C CA . LYS A 1 193 ? -10.253 5.733 16.036 1.00 97.44 193 LYS A CA 1
ATOM 1627 C C . LYS A 1 193 ? -10.112 4.583 15.054 1.00 97.44 193 LYS A C 1
ATOM 1629 O O . LYS A 1 193 ? -10.066 4.835 13.852 1.00 97.44 193 LYS A O 1
ATOM 1634 N N . ARG A 1 194 ? -10.079 3.340 15.538 1.00 97.81 194 ARG A N 1
ATOM 1635 C CA . ARG A 1 194 ? -10.015 2.153 14.680 1.00 97.81 194 ARG A CA 1
ATOM 1636 C C . ARG A 1 194 ? -11.181 2.128 13.691 1.00 97.81 194 ARG A C 1
ATOM 1638 O O . ARG A 1 194 ? -10.945 2.037 12.494 1.00 97.81 194 ARG A O 1
ATOM 1645 N N . GLU A 1 195 ? -12.411 2.325 14.162 1.00 97.94 195 GLU A N 1
ATOM 1646 C CA . GLU A 1 195 ? -13.608 2.365 13.305 1.00 97.94 195 GLU A CA 1
ATOM 1647 C C . GLU A 1 195 ? -13.573 3.494 12.259 1.00 97.94 195 GLU A C 1
ATOM 1649 O O . GLU A 1 195 ? -14.193 3.379 11.201 1.00 97.94 195 GLU A O 1
ATOM 1654 N N . LEU A 1 196 ? -12.879 4.604 12.539 1.00 98.19 196 LEU A N 1
ATOM 1655 C CA . LEU A 1 196 ? -12.653 5.665 11.553 1.00 98.19 196 LEU A CA 1
ATOM 1656 C C . LEU A 1 196 ? -11.601 5.257 10.517 1.00 98.19 196 LEU A C 1
ATOM 1658 O O . LEU A 1 196 ? -11.815 5.488 9.330 1.00 98.19 196 LEU A O 1
ATOM 1662 N N . ILE A 1 197 ? -10.503 4.626 10.948 1.00 97.81 197 ILE A N 1
ATOM 1663 C CA . ILE A 1 197 ? -9.447 4.112 10.059 1.00 97.81 197 ILE A CA 1
ATOM 1664 C C . ILE A 1 197 ? -10.029 3.085 9.077 1.00 97.81 197 ILE A C 1
ATOM 1666 O O . ILE A 1 197 ? -9.779 3.166 7.878 1.00 97.81 197 ILE A O 1
ATOM 1670 N N . GLU A 1 198 ? -10.872 2.170 9.556 1.00 96.50 198 GLU A N 1
ATOM 1671 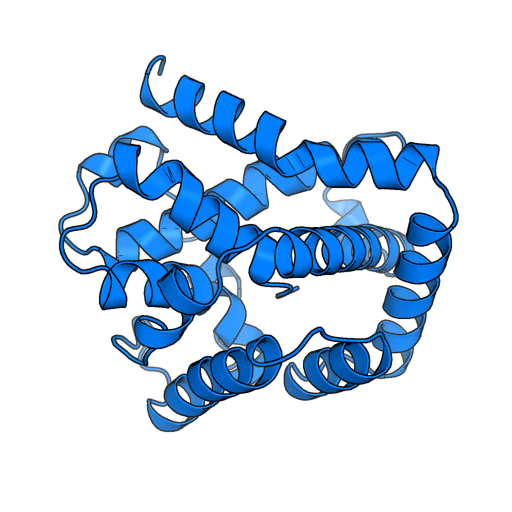C CA . GLU A 1 198 ? -11.523 1.133 8.739 1.00 96.50 198 GLU A CA 1
ATOM 1672 C C . GLU A 1 198 ? -12.403 1.711 7.608 1.00 96.50 198 GLU A C 1
ATOM 1674 O O . GLU A 1 198 ? -12.619 1.054 6.588 1.00 96.50 198 GLU A O 1
ATOM 1679 N N . LYS A 1 199 ? -12.875 2.959 7.750 1.00 97.44 199 LYS A N 1
ATOM 1680 C CA . LYS A 1 199 ? -13.727 3.662 6.772 1.00 97.44 199 LYS A CA 1
ATOM 1681 C C . LYS A 1 199 ? -12.954 4.516 5.766 1.00 97.44 199 LYS A C 1
ATOM 1683 O O . LYS A 1 199 ? -13.557 4.995 4.804 1.00 97.44 199 LYS A O 1
ATOM 1688 N N . VAL A 1 200 ? -11.646 4.711 5.953 1.00 97.44 200 VAL A N 1
ATOM 1689 C CA . VAL A 1 200 ? -10.828 5.598 5.103 1.00 97.44 200 VAL A CA 1
ATOM 1690 C C . VAL A 1 200 ? -10.930 5.209 3.631 1.00 97.44 200 VAL A C 1
ATOM 1692 O O . VAL A 1 200 ? -11.143 6.069 2.781 1.00 97.44 200 VAL A O 1
ATOM 1695 N N . MET A 1 201 ? -10.869 3.917 3.308 1.00 96.50 201 MET A N 1
ATOM 1696 C CA . MET A 1 201 ? -10.930 3.468 1.917 1.00 96.50 201 MET A CA 1
ATOM 1697 C C . MET A 1 201 ? -12.231 3.846 1.207 1.00 96.50 201 MET A C 1
ATOM 1699 O O . MET A 1 201 ? -12.199 4.190 0.029 1.00 96.50 201 MET A O 1
ATOM 1703 N N . GLU A 1 202 ? -13.373 3.782 1.893 1.00 96.38 202 GLU A N 1
ATOM 1704 C CA . GLU A 1 202 ? -14.663 4.150 1.300 1.00 96.38 202 GLU A CA 1
ATOM 1705 C C . GLU A 1 202 ? -14.681 5.639 0.943 1.00 96.38 202 GLU A C 1
ATOM 1707 O O . GLU A 1 202 ? -15.100 6.010 -0.152 1.00 96.38 202 GLU A O 1
ATOM 1712 N N . GLN A 1 203 ? -14.138 6.479 1.829 1.00 97.19 203 GLN A N 1
ATOM 1713 C CA . GLN A 1 203 ? -13.989 7.917 1.600 1.00 97.19 203 GLN A CA 1
ATOM 1714 C C . GLN A 1 203 ? -13.052 8.194 0.419 1.00 97.19 203 GLN A C 1
ATOM 1716 O O . GLN A 1 203 ? -13.409 8.943 -0.490 1.00 97.19 203 GLN A O 1
ATOM 1721 N N . VAL A 1 204 ? -11.903 7.512 0.384 1.00 96.69 204 VAL A N 1
ATOM 1722 C CA . VAL A 1 204 ? -10.915 7.628 -0.696 1.00 96.69 204 VAL A CA 1
ATOM 1723 C C . VAL A 1 204 ? -11.492 7.188 -2.043 1.00 96.69 204 VAL A C 1
ATOM 1725 O O . VAL A 1 204 ? -11.242 7.845 -3.050 1.00 96.69 204 VAL A O 1
ATOM 1728 N N . ILE A 1 205 ? -12.277 6.107 -2.093 1.00 96.19 205 ILE A N 1
ATOM 1729 C CA . ILE A 1 205 ? -12.923 5.636 -3.329 1.00 96.19 205 ILE A CA 1
ATOM 1730 C 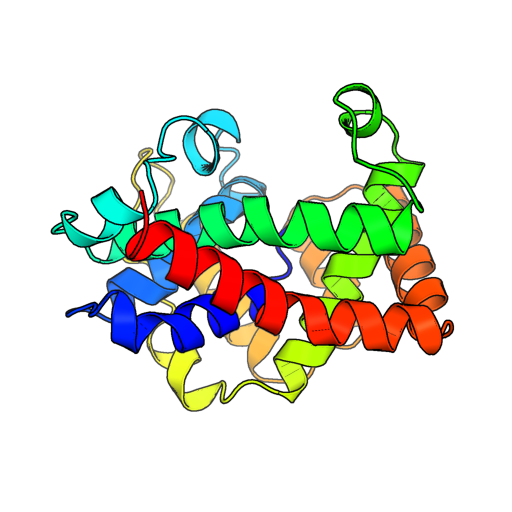C . ILE A 1 205 ? -13.905 6.678 -3.863 1.00 96.19 205 ILE A C 1
ATOM 1732 O O . ILE A 1 205 ? -13.886 6.967 -5.061 1.00 96.19 205 ILE A O 1
ATOM 1736 N N . GLU A 1 206 ? -14.760 7.236 -3.008 1.00 96.31 206 GLU A N 1
ATOM 1737 C CA . GLU A 1 206 ? -15.733 8.244 -3.436 1.00 96.31 206 GLU A CA 1
ATOM 1738 C C . GLU A 1 206 ? -15.052 9.544 -3.875 1.00 96.31 206 GLU A C 1
ATOM 1740 O O . GLU A 1 206 ? -15.400 10.097 -4.920 1.00 96.31 206 GLU A O 1
ATOM 1745 N N . GLU A 1 207 ? -14.025 10.002 -3.156 1.00 95.75 207 GLU A N 1
ATOM 1746 C CA . GLU A 1 207 ? -13.228 11.154 -3.584 1.00 95.75 207 GLU A CA 1
ATOM 1747 C C . GLU A 1 207 ? -12.526 10.889 -4.924 1.00 95.75 207 GLU A C 1
ATOM 1749 O O . GLU A 1 207 ? -12.615 11.704 -5.844 1.00 95.75 207 GLU A O 1
ATOM 1754 N N . PHE A 1 208 ? -11.896 9.724 -5.084 1.00 94.94 208 PHE A N 1
ATOM 1755 C CA . PHE A 1 208 ? -11.215 9.355 -6.321 1.00 94.94 208 PHE A CA 1
ATOM 1756 C C . PHE A 1 208 ? -12.179 9.294 -7.514 1.00 94.94 208 PHE A C 1
ATOM 1758 O O . PHE A 1 208 ? -11.879 9.850 -8.569 1.00 94.94 208 PHE A O 1
ATOM 1765 N N . LYS A 1 209 ? -13.370 8.701 -7.350 1.00 93.38 209 LYS A N 1
ATOM 1766 C CA . LYS A 1 209 ? -14.428 8.708 -8.378 1.00 93.38 209 LYS A CA 1
ATOM 1767 C C . LYS A 1 209 ? -14.842 10.125 -8.759 1.00 93.38 209 LYS A C 1
ATOM 1769 O O . LYS A 1 209 ? -14.952 10.430 -9.945 1.00 93.38 209 LYS A O 1
ATOM 1774 N N . ASN A 1 210 ? -15.050 10.993 -7.771 1.00 93.69 210 ASN A N 1
ATOM 1775 C CA . ASN A 1 210 ? -15.435 12.379 -8.020 1.00 93.69 210 ASN A CA 1
ATOM 1776 C C . ASN A 1 210 ? -14.373 13.118 -8.836 1.00 93.69 210 ASN A C 1
ATOM 1778 O O . ASN A 1 210 ? -14.726 13.814 -9.783 1.00 93.69 210 ASN A O 1
ATOM 1782 N N . LEU A 1 211 ? -13.091 12.898 -8.538 1.00 92.25 211 LEU A N 1
ATOM 1783 C CA . LEU A 1 211 ? -11.979 13.477 -9.291 1.00 92.25 211 LEU A CA 1
ATOM 1784 C C . LEU A 1 211 ? -11.871 12.959 -10.737 1.00 92.25 211 LEU A C 1
ATOM 1786 O O . LEU A 1 211 ? -11.311 13.641 -11.596 1.00 92.25 211 LEU A O 1
ATOM 1790 N N . LEU A 1 212 ? -12.382 11.760 -11.024 1.00 87.44 212 LEU A N 1
ATOM 1791 C CA . LEU A 1 212 ? -12.430 11.215 -12.385 1.00 87.44 212 LEU A CA 1
ATOM 1792 C C . LEU A 1 212 ? -13.603 11.778 -13.204 1.00 87.44 212 LEU A C 1
ATOM 1794 O O . LEU A 1 212 ? -13.487 11.902 -14.424 1.00 87.44 212 LEU A O 1
ATOM 1798 N N . ILE A 1 213 ? -14.715 12.124 -12.547 1.00 81.19 213 ILE A N 1
ATOM 1799 C CA . ILE A 1 213 ? -15.963 12.568 -13.192 1.00 81.19 213 ILE A CA 1
ATOM 1800 C C . ILE A 1 213 ? -16.043 14.101 -13.307 1.00 81.19 213 ILE A C 1
ATOM 1802 O O . ILE A 1 213 ? -16.464 14.609 -14.346 1.00 81.19 213 ILE A O 1
ATOM 1806 N N . ASN A 1 214 ? -15.636 14.833 -12.266 1.00 71.56 214 ASN A N 1
ATOM 1807 C CA . ASN A 1 214 ? -15.818 16.281 -12.120 1.00 71.56 214 ASN A CA 1
ATOM 1808 C C . ASN A 1 214 ? -14.453 16.991 -11.975 1.00 71.56 214 ASN A C 1
ATOM 1810 O O . ASN A 1 214 ? -13.977 17.137 -10.848 1.00 71.56 214 ASN A O 1
ATOM 1814 N N . PRO A 1 215 ? -13.807 17.383 -13.092 1.00 58.09 215 PRO A N 1
ATOM 1815 C CA . PRO A 1 215 ? -12.483 18.011 -13.090 1.00 58.09 215 PRO A CA 1
ATOM 1816 C C . PRO A 1 215 ? -12.481 19.457 -12.577 1.00 58.09 215 PRO A C 1
ATOM 1818 O O . PRO A 1 215 ? -13.487 20.174 -12.794 1.00 58.09 215 PRO A O 1
#

Foldseek 3Di:
DDLDLLQLVLLVVCCVVLVDPQLLLQLQLLRPLLLCLQLVPDNCVQAPPLADQLQCLSVDPGNSSNNSNSNNLCVVQLLQLLCCLQVVDGDDPVLVPVLLSVLLSLLLSVLQSLLSLVVDPVVVRLVSQAQDDDVPPTDSVSSRVSSVLVSVLSVDRDDLVSVLVVCVSSVHDNVSSVSNSVSNVVQNVVVVSSVSSNCSSVVSSVVSVCSNVPD